Protein AF-W2SX13-F1 (afdb_monomer_lite)

Radius of gyration: 20.69 Å; chains: 1; bounding box: 48×61×48 Å

Sequence (244 aa):
MQDKYVNYLLQLLEHITPFCELFQTIINVALLHADQATLAHVSGMLLKHQMCRSVSDESEFRTMVTSFCDAVPTRGVSPTFAKVAAEEYRNMLLNSNSLFSSQSDLIMALVFCLSENMDSPLWHNEDATPRCWKVPSATHLTCLVRHLAELFLPSIPLLPVVWTQIAMRMALTTTQRHAAGRCFQIVSSLCQPPGAWIPSLISRLVETAGETHEDTQAYVTDLLLCLLSSAPHLNPVCSILFTF

Secondary structure (DSSP, 8-state):
-HHHHHHHHHHHHHT---HHHHHHHHHHHHHTT--HHHHHHHHHHHHHHHHHHHHHHTTGGG---------------PPPHHHHHHHHHHHHHHH-GGG-SSHHHHHHHHHHHHHTTTTS-SS-----BTTB---HHHHHHHHHHHHHHHHHTTT-TTHHHHHHHHHHHHHTT-S-HHHHHHHHHHHHHTT---GGGHHHHHHHHHHHTT---HHHHHHHHHHHHHHHHHGGGT-TTGGGTT--

Foldseek 3Di:
DLVVVVVLVLVLLLDPPDLLVNLVSLLVNLCVLDDPVLVVVLVVLLVVLVVVVVVVVVVVVPDDDDDDDDPDDDPDDDDDPVRVVLVVLVVDQLAAPVVDPDSSSLSSSSSNLSSNCSPDRSADLDFCFPVHNDRSVLSNLLSNLLSSCVSCCVVCVCSLVSSLVSLLVCLLPDPQLSSNLSSLSSNLSSLDQPPVCLVVLVVVLVVQVPDPDRSSVSSNVSSVVSVVSNQVVPDVVSVVVPPD

pLDDT: mean 73.18, std 18.95, range [25.81, 93.88]

Structure (mmCIF, N/CA/C/O backbone):
data_AF-W2SX13-F1
#
_entry.id   AF-W2SX13-F1
#
loop_
_atom_site.group_PDB
_atom_site.id
_atom_site.type_symbol
_atom_site.label_atom_id
_atom_site.label_alt_id
_atom_site.label_comp_id
_atom_site.label_asym_id
_atom_site.label_entity_id
_atom_site.label_seq_id
_atom_site.pdbx_PDB_ins_code
_atom_site.Cartn_x
_atom_site.Cartn_y
_atom_site.Cartn_z
_atom_site.occupancy
_atom_site.B_iso_or_equiv
_atom_site.auth_seq_id
_atom_site.auth_comp_id
_atom_site.auth_asym_id
_atom_site.auth_atom_id
_atom_site.pdbx_PDB_model_num
ATOM 1 N N . MET A 1 1 ? -24.231 -10.391 1.443 1.00 40.84 1 MET A N 1
ATOM 2 C CA . MET A 1 1 ? -23.624 -9.132 1.938 1.00 40.84 1 MET A CA 1
ATOM 3 C C . MET A 1 1 ? -22.184 -9.021 1.456 1.00 40.84 1 MET A C 1
ATOM 5 O O . MET A 1 1 ? -21.925 -8.070 0.736 1.00 40.84 1 MET A O 1
ATOM 9 N N . GLN A 1 2 ? -21.313 -10.004 1.727 1.00 39.59 2 GLN A N 1
ATOM 10 C CA . GLN A 1 2 ? -19.918 -10.090 1.239 1.00 39.59 2 GLN A CA 1
ATOM 11 C C . GLN A 1 2 ? -19.715 -9.721 -0.243 1.00 39.59 2 GLN A C 1
ATOM 13 O O . GLN A 1 2 ? -18.843 -8.912 -0.530 1.00 39.59 2 GLN A O 1
ATOM 18 N N . ASP A 1 3 ? -20.571 -10.180 -1.163 1.00 40.50 3 ASP A N 1
ATOM 19 C CA . ASP A 1 3 ? -20.427 -9.860 -2.598 1.00 40.50 3 ASP A CA 1
ATOM 20 C C . ASP A 1 3 ? -20.612 -8.374 -2.946 1.00 40.50 3 ASP A C 1
ATOM 22 O O . ASP A 1 3 ? -20.032 -7.886 -3.914 1.00 40.50 3 ASP A O 1
ATOM 26 N N . LYS A 1 4 ? -21.392 -7.621 -2.155 1.00 46.25 4 LYS A N 1
ATOM 27 C CA . LYS A 1 4 ? -21.492 -6.161 -2.316 1.00 46.25 4 LYS A CA 1
ATOM 28 C C . LYS A 1 4 ? -20.249 -5.461 -1.768 1.00 46.25 4 LYS A C 1
ATOM 30 O O . LYS A 1 4 ? -19.785 -4.528 -2.405 1.00 46.25 4 LYS A O 1
ATOM 35 N N . TYR A 1 5 ? -19.693 -5.921 -0.644 1.00 49.91 5 TYR A N 1
ATOM 36 C CA . TYR A 1 5 ? -18.455 -5.367 -0.075 1.00 49.91 5 TYR A CA 1
ATOM 37 C C . TYR A 1 5 ? -17.262 -5.595 -0.992 1.00 49.91 5 TYR A C 1
ATOM 39 O O . TYR A 1 5 ? -16.486 -4.675 -1.221 1.00 49.91 5 TYR A O 1
ATOM 47 N N . VAL A 1 6 ? -17.157 -6.800 -1.554 1.00 46.50 6 VAL A N 1
ATOM 48 C CA . VAL A 1 6 ? -16.131 -7.139 -2.536 1.00 46.50 6 VAL A CA 1
ATOM 49 C C . VAL A 1 6 ? -16.294 -6.255 -3.768 1.00 46.50 6 VAL A C 1
ATOM 51 O O . VAL A 1 6 ? -15.334 -5.608 -4.142 1.00 46.50 6 VAL A O 1
ATOM 54 N N . ASN A 1 7 ? -17.495 -6.101 -4.335 1.00 44.69 7 ASN A N 1
ATOM 55 C CA . ASN A 1 7 ? -17.688 -5.192 -5.474 1.00 44.69 7 ASN A CA 1
ATOM 56 C C . ASN A 1 7 ? -17.377 -3.720 -5.154 1.00 44.69 7 ASN A C 1
ATOM 58 O O . ASN A 1 7 ? -16.747 -3.060 -5.973 1.00 44.69 7 ASN A O 1
ATOM 62 N N . TYR A 1 8 ? -17.746 -3.214 -3.971 1.00 51.62 8 TYR A N 1
ATOM 63 C CA . TYR A 1 8 ? -17.393 -1.851 -3.555 1.00 51.62 8 TYR A CA 1
ATOM 64 C C . TYR A 1 8 ? -15.881 -1.676 -3.379 1.00 51.62 8 TYR A C 1
ATOM 66 O O . TYR A 1 8 ? -15.347 -0.672 -3.828 1.00 51.62 8 TYR A O 1
ATOM 74 N N . LEU A 1 9 ? -15.181 -2.650 -2.786 1.00 50.84 9 LEU A N 1
ATOM 75 C CA . LEU A 1 9 ? -13.718 -2.644 -2.642 1.00 50.84 9 LEU A CA 1
ATOM 76 C C . LEU A 1 9 ? -12.992 -2.831 -3.980 1.00 50.84 9 LEU A C 1
ATOM 78 O O . LEU A 1 9 ? -11.954 -2.220 -4.194 1.00 50.84 9 LEU A O 1
ATOM 82 N N . LEU A 1 10 ? -13.534 -3.628 -4.901 1.00 48.31 10 LEU A N 1
ATOM 83 C CA . LEU A 1 10 ? -13.000 -3.762 -6.258 1.00 48.31 10 LEU A CA 1
ATOM 84 C C . LEU A 1 10 ? -13.175 -2.459 -7.049 1.00 48.31 10 LEU A C 1
ATOM 86 O O . LEU A 1 10 ? -12.232 -2.028 -7.706 1.00 48.31 10 LEU A O 1
ATOM 90 N N . GLN A 1 11 ? -14.315 -1.775 -6.902 1.00 48.12 11 GLN A N 1
ATOM 91 C CA . GLN A 1 11 ? -14.535 -0.432 -7.456 1.00 48.12 11 GLN A CA 1
ATOM 92 C C . GLN A 1 11 ? -13.601 0.624 -6.839 1.00 48.12 11 GLN A C 1
ATOM 94 O O . GLN A 1 11 ? -13.098 1.486 -7.555 1.00 48.12 11 GLN A O 1
ATOM 99 N N . LEU A 1 12 ? -13.308 0.516 -5.538 1.00 49.50 12 LEU A N 1
ATOM 100 C CA . LEU A 1 12 ? -12.348 1.343 -4.785 1.00 49.50 12 LEU A CA 1
ATOM 101 C C . LEU A 1 12 ? -10.919 1.244 -5.357 1.00 49.50 12 LEU A C 1
ATOM 103 O O . LEU A 1 12 ? -10.138 2.186 -5.252 1.00 49.50 12 LEU A O 1
ATOM 107 N N . LEU A 1 13 ? -10.588 0.102 -5.971 1.00 50.56 13 LEU A N 1
ATOM 108 C CA . LEU A 1 13 ? -9.276 -0.205 -6.543 1.00 50.56 13 LEU A CA 1
ATOM 109 C C . LEU A 1 13 ? -9.186 0.039 -8.054 1.00 50.56 13 LEU A C 1
ATOM 111 O O . LEU A 1 13 ? -8.104 0.344 -8.551 1.00 50.56 13 LEU A O 1
ATOM 115 N N . GLU A 1 14 ? -10.297 -0.068 -8.788 1.00 48.38 14 GLU A N 1
ATOM 116 C CA . GLU A 1 14 ? -10.359 0.318 -10.206 1.00 48.38 14 GLU A CA 1
ATOM 117 C C . GLU A 1 14 ? -10.320 1.846 -10.396 1.00 48.38 14 GLU A C 1
ATOM 119 O O . GLU A 1 14 ? -9.811 2.322 -11.410 1.00 48.38 14 GLU A O 1
ATOM 124 N N . HIS A 1 15 ? -10.770 2.621 -9.401 1.00 48.72 15 HIS A N 1
ATOM 125 C CA . HIS A 1 15 ? -10.790 4.089 -9.418 1.00 48.72 15 HIS A CA 1
ATOM 126 C C . HIS A 1 15 ? -9.759 4.722 -8.469 1.00 48.72 15 HIS A C 1
ATOM 128 O O . HIS A 1 15 ? -10.076 5.597 -7.663 1.00 48.72 15 HIS A O 1
ATOM 134 N N . ILE A 1 16 ? -8.482 4.345 -8.599 1.00 50.56 16 ILE A N 1
ATOM 135 C CA . ILE A 1 16 ? -7.358 5.107 -8.018 1.00 50.56 16 ILE A CA 1
ATOM 136 C C . ILE A 1 16 ? -7.183 6.408 -8.830 1.00 50.56 16 ILE A C 1
ATOM 138 O O . ILE A 1 16 ? -6.241 6.560 -9.601 1.00 50.56 16 ILE A O 1
ATOM 142 N N . THR A 1 17 ? -8.174 7.302 -8.757 1.00 42.69 17 THR A N 1
ATOM 143 C CA . THR A 1 17 ? -8.160 8.762 -8.994 1.00 42.69 17 THR A CA 1
ATOM 144 C C . THR A 1 17 ? -9.612 9.276 -8.992 1.00 42.69 17 THR A C 1
ATOM 146 O O . THR A 1 17 ? -10.447 8.676 -9.668 1.00 42.69 17 THR A O 1
ATOM 149 N N . PRO A 1 18 ? -9.941 10.395 -8.308 1.00 48.66 18 PRO A N 1
ATOM 150 C CA . PRO A 1 18 ? -9.090 11.294 -7.524 1.00 48.66 18 PRO A CA 1
ATOM 151 C C . PRO A 1 18 ? -8.951 10.844 -6.054 1.00 48.66 18 PRO A C 1
ATOM 153 O O . PRO A 1 18 ? -9.879 10.315 -5.453 1.00 48.66 18 PRO A O 1
ATOM 156 N N . PHE A 1 19 ? -7.787 11.108 -5.453 1.00 50.72 19 PHE A N 1
ATOM 157 C CA . PHE A 1 19 ? -7.417 10.751 -4.069 1.00 50.72 19 PHE A CA 1
ATOM 158 C C . PHE A 1 19 ? -8.417 11.189 -2.971 1.00 50.72 19 PHE A C 1
ATOM 160 O O . PHE A 1 19 ? -8.368 10.653 -1.869 1.00 50.72 19 PHE A O 1
ATOM 167 N N . CYS A 1 20 ? -9.326 12.126 -3.256 1.00 47.00 20 CYS A N 1
ATOM 168 C CA . CYS A 1 20 ? -10.283 12.681 -2.293 1.00 47.00 20 CYS A CA 1
ATOM 169 C C . CYS A 1 20 ? -11.397 11.682 -1.906 1.00 47.00 20 CYS A C 1
ATOM 171 O O . CYS A 1 20 ? -11.712 11.506 -0.730 1.00 47.00 20 CYS A O 1
ATOM 173 N N . GLU A 1 21 ? -11.945 10.937 -2.874 1.00 57.03 21 GLU A N 1
ATOM 174 C CA . GLU A 1 21 ? -13.007 9.949 -2.603 1.00 57.03 21 GLU A CA 1
ATOM 175 C C . GLU A 1 21 ? -12.466 8.680 -1.927 1.00 57.03 21 GLU A C 1
ATOM 177 O O . GLU A 1 21 ? -13.189 7.965 -1.223 1.00 57.03 21 GLU A O 1
ATOM 182 N N . LEU A 1 22 ? -11.167 8.419 -2.087 1.00 68.31 22 LEU A N 1
ATOM 183 C CA . LEU A 1 22 ? -10.499 7.249 -1.533 1.00 68.31 22 LEU A CA 1
ATOM 184 C C . LEU A 1 22 ? -10.555 7.240 0.000 1.00 68.31 22 LEU A C 1
ATOM 186 O O . LEU A 1 22 ? -10.890 6.215 0.592 1.00 68.31 22 LEU A O 1
ATOM 190 N N . PHE A 1 23 ? -10.276 8.370 0.656 1.00 75.06 23 PHE A N 1
ATOM 191 C CA . PHE A 1 23 ? -10.243 8.437 2.124 1.00 75.06 23 PHE A CA 1
ATOM 192 C C . PHE A 1 23 ? -11.624 8.268 2.733 1.00 75.06 23 PHE A C 1
ATOM 194 O O . PHE A 1 23 ? -11.775 7.486 3.670 1.00 75.06 23 PHE A O 1
ATOM 201 N N . GLN A 1 24 ? -12.641 8.913 2.155 1.00 74.88 24 GLN A N 1
ATOM 202 C CA . GLN A 1 24 ? -14.022 8.722 2.594 1.00 74.88 24 GLN A CA 1
ATOM 203 C C . GLN A 1 24 ? -14.434 7.259 2.477 1.00 74.88 24 GLN A C 1
ATOM 205 O O . GLN A 1 24 ? -15.081 6.719 3.374 1.00 74.88 24 GLN A O 1
ATOM 210 N N . THR A 1 25 ? -14.033 6.600 1.393 1.00 73.50 25 THR A N 1
ATOM 211 C CA . THR A 1 25 ? -14.391 5.202 1.188 1.00 73.50 25 THR A CA 1
ATOM 212 C C . THR A 1 25 ? -13.638 4.288 2.155 1.00 73.50 25 THR A C 1
ATOM 214 O O . THR A 1 25 ? -14.265 3.428 2.767 1.00 73.50 25 THR A O 1
ATOM 217 N N . ILE A 1 26 ? -12.341 4.513 2.394 1.00 78.25 26 ILE A N 1
ATOM 218 C CA . ILE A 1 26 ? -11.571 3.772 3.408 1.00 78.25 26 ILE A CA 1
ATOM 219 C C . ILE A 1 26 ? -12.194 3.945 4.799 1.00 78.25 26 ILE A C 1
ATOM 221 O O . ILE A 1 26 ? -12.389 2.950 5.495 1.00 78.25 26 ILE A O 1
ATOM 225 N N . ILE A 1 27 ? -12.560 5.173 5.188 1.00 83.31 27 ILE A N 1
ATOM 226 C CA . ILE A 1 27 ? -13.256 5.451 6.454 1.00 83.31 27 ILE A CA 1
ATOM 227 C C . ILE A 1 27 ? -14.565 4.663 6.516 1.00 83.31 27 ILE A C 1
ATOM 229 O O . ILE A 1 27 ? -14.799 3.948 7.486 1.00 83.31 27 ILE A O 1
ATOM 233 N N . ASN A 1 28 ? -15.400 4.742 5.477 1.00 83.62 28 ASN A N 1
ATOM 234 C CA . ASN A 1 28 ? -16.689 4.053 5.442 1.00 83.62 28 ASN A CA 1
ATOM 235 C C . ASN A 1 28 ? -16.528 2.539 5.608 1.00 83.62 28 ASN A C 1
ATOM 237 O O . ASN A 1 28 ? -17.264 1.928 6.378 1.00 83.62 28 ASN A O 1
ATOM 241 N N . VAL A 1 29 ? -15.559 1.930 4.919 1.00 78.50 29 VAL A N 1
ATOM 242 C CA . VAL A 1 29 ? -15.312 0.489 5.034 1.00 78.50 29 VAL A CA 1
ATOM 243 C C . VAL A 1 29 ? -14.721 0.146 6.407 1.00 78.50 29 VAL A C 1
ATOM 245 O O . VAL A 1 29 ? -15.157 -0.826 7.013 1.00 78.50 29 VAL A O 1
ATOM 248 N N . ALA A 1 30 ? -13.809 0.952 6.959 1.00 84.50 30 ALA A N 1
ATOM 249 C CA . ALA A 1 30 ? -13.268 0.735 8.305 1.00 84.50 30 ALA A CA 1
ATOM 250 C C . ALA A 1 30 ? -14.360 0.801 9.390 1.00 84.50 30 ALA A C 1
ATOM 252 O O . ALA A 1 30 ? -14.387 -0.033 10.293 1.00 84.50 30 ALA A O 1
ATOM 253 N N . LEU A 1 31 ? -15.311 1.734 9.265 1.00 86.19 31 LEU A N 1
ATOM 254 C CA . LEU A 1 31 ? -16.455 1.863 10.174 1.00 86.19 31 LEU A CA 1
ATOM 255 C C . LEU A 1 31 ? -17.372 0.634 10.163 1.00 86.19 31 LEU A C 1
ATOM 257 O O . LEU A 1 31 ? -17.976 0.319 11.182 1.00 86.19 31 LEU A O 1
ATOM 261 N N . LEU A 1 32 ? -17.454 -0.097 9.047 1.00 83.81 32 LEU A N 1
ATOM 262 C CA . LEU A 1 32 ? -18.243 -1.334 8.960 1.00 83.81 32 LEU A CA 1
ATOM 263 C C . LEU A 1 32 ? -17.642 -2.476 9.793 1.00 83.81 32 LEU A C 1
ATOM 265 O O . LEU A 1 32 ? -18.332 -3.453 10.075 1.00 83.81 32 LEU A O 1
ATOM 269 N N . HIS A 1 33 ? -16.374 -2.349 10.185 1.00 83.94 33 HIS A N 1
ATOM 270 C CA . HIS A 1 33 ? -15.654 -3.296 11.033 1.00 83.94 33 HIS A CA 1
ATOM 271 C C . HIS A 1 33 ? -15.536 -2.826 12.492 1.00 83.94 33 HIS A C 1
ATOM 273 O O . HIS A 1 33 ? -14.939 -3.524 13.310 1.00 83.94 33 HIS A O 1
ATOM 279 N N . ALA A 1 34 ? -16.078 -1.653 12.823 1.00 87.69 34 ALA A N 1
ATOM 280 C CA . ALA A 1 34 ? -16.030 -1.090 14.164 1.00 87.69 34 ALA A CA 1
ATOM 281 C C . ALA A 1 34 ? -17.128 -1.686 15.056 1.00 87.69 34 ALA A C 1
ATOM 283 O O . ALA A 1 34 ? -18.265 -1.880 14.621 1.00 87.69 34 ALA A O 1
ATOM 284 N N . ASP A 1 35 ? -16.810 -1.927 16.327 1.00 87.25 35 ASP A N 1
ATOM 285 C CA . ASP A 1 35 ? -17.825 -2.241 17.330 1.00 87.25 35 ASP A CA 1
ATOM 286 C C . ASP A 1 35 ? -18.563 -0.971 17.799 1.00 87.25 35 ASP A C 1
ATOM 288 O O . ASP A 1 35 ? -18.175 0.165 17.511 1.00 87.25 35 ASP A O 1
ATOM 292 N N . GLN A 1 36 ? -19.649 -1.156 18.550 1.00 86.50 36 GLN A N 1
ATOM 293 C CA . GLN A 1 36 ? -20.509 -0.050 18.982 1.00 86.50 36 GLN A CA 1
ATOM 294 C C . GLN A 1 36 ? -19.761 0.996 19.830 1.00 86.50 36 GLN A C 1
ATOM 296 O O . GLN A 1 36 ? -20.047 2.191 19.740 1.00 86.50 36 GLN A O 1
ATOM 301 N N . ALA A 1 37 ? -18.796 0.557 20.644 1.00 87.12 37 ALA A N 1
ATOM 302 C CA . ALA A 1 37 ? -17.983 1.446 21.466 1.00 87.12 37 ALA A CA 1
ATOM 303 C C . ALA A 1 37 ? -17.019 2.279 20.608 1.00 87.12 37 ALA A C 1
ATOM 305 O O . ALA A 1 37 ? -16.902 3.490 20.811 1.00 87.12 37 ALA A O 1
ATOM 306 N N . THR A 1 38 ? -16.379 1.662 19.614 1.00 88.06 38 THR A N 1
ATOM 307 C CA . THR A 1 38 ? -15.489 2.337 18.661 1.00 88.06 38 THR A CA 1
ATOM 308 C C . THR A 1 38 ? -16.261 3.353 17.825 1.00 88.06 38 THR A C 1
ATOM 310 O O . THR A 1 38 ? -15.817 4.489 17.681 1.00 88.06 38 THR A O 1
ATOM 313 N N . LEU A 1 39 ? -17.458 2.998 17.343 1.00 87.31 39 LEU A N 1
ATOM 314 C CA . LEU A 1 39 ? -18.321 3.910 16.583 1.00 87.31 39 LEU A CA 1
ATOM 315 C C . LEU A 1 39 ? -18.658 5.184 17.367 1.00 87.31 39 LEU A C 1
ATOM 317 O O . LEU A 1 39 ? -18.612 6.278 16.804 1.00 87.31 39 LEU A O 1
ATOM 321 N N . ALA A 1 40 ? -18.941 5.067 18.669 1.00 83.44 40 ALA A N 1
ATOM 322 C CA . ALA A 1 40 ? -19.199 6.227 19.519 1.00 83.44 40 ALA A CA 1
ATOM 323 C C . ALA A 1 40 ? -17.984 7.171 19.579 1.00 83.44 40 ALA A C 1
ATOM 325 O O . ALA A 1 40 ? -18.136 8.376 19.372 1.00 83.44 40 ALA A O 1
ATOM 326 N N . HIS A 1 41 ? -16.775 6.636 19.775 1.00 83.56 41 HIS A N 1
ATOM 327 C CA . HIS A 1 41 ? -15.543 7.434 19.807 1.00 83.56 41 HIS A CA 1
ATOM 328 C C . HIS A 1 41 ? -15.258 8.101 18.460 1.00 83.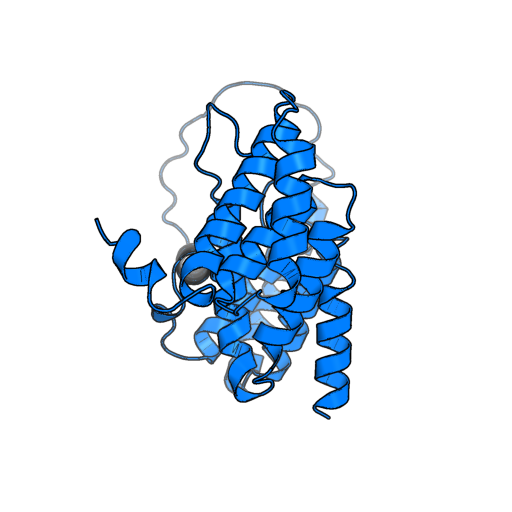56 41 HIS A C 1
ATOM 330 O O . HIS A 1 41 ? -15.035 9.312 18.392 1.00 83.56 41 HIS A O 1
ATOM 336 N N . VAL A 1 42 ? -15.344 7.328 17.377 1.00 86.75 42 VAL A N 1
ATOM 337 C CA . VAL A 1 42 ? -15.074 7.819 16.027 1.00 86.75 42 VAL A CA 1
ATOM 338 C C . VAL A 1 42 ? -16.089 8.884 15.598 1.00 86.75 42 VAL A C 1
ATOM 340 O O . VAL A 1 42 ? -15.710 9.870 14.968 1.00 86.75 42 VAL A O 1
ATOM 343 N N . SER A 1 43 ? -17.359 8.757 15.997 1.00 82.69 43 SER A N 1
ATOM 344 C CA . SER A 1 43 ? -18.379 9.779 15.724 1.00 82.69 43 SER A CA 1
ATOM 345 C C . SER A 1 43 ? -18.016 11.139 16.334 1.00 82.69 43 SER A C 1
ATOM 347 O O . SER A 1 43 ? -18.119 12.166 15.664 1.00 82.69 43 SER A O 1
ATOM 349 N N . GLY A 1 44 ? -17.497 11.146 17.567 1.00 79.94 44 GLY A N 1
ATOM 350 C CA . GLY A 1 44 ? -17.015 12.360 18.223 1.00 79.94 44 GLY A CA 1
ATOM 351 C C . GLY A 1 44 ? -15.806 12.971 17.512 1.00 79.94 44 GLY A C 1
ATOM 352 O O . GLY A 1 44 ? -15.697 14.193 17.420 1.00 79.94 44 GLY A O 1
ATOM 353 N N . MET A 1 45 ? -14.922 12.136 16.960 1.00 82.81 45 MET A N 1
ATOM 354 C CA . MET A 1 45 ? -13.749 12.581 16.198 1.00 82.81 45 MET A CA 1
ATOM 355 C C . MET A 1 45 ? -14.146 13.223 14.867 1.00 82.81 45 MET A C 1
ATOM 357 O O . MET A 1 45 ? -13.698 14.329 14.570 1.00 82.81 45 MET A O 1
ATOM 361 N N . LEU A 1 46 ? -15.040 12.580 14.108 1.00 82.88 46 LEU A N 1
ATOM 362 C CA . LEU A 1 46 ? -15.547 13.107 12.838 1.00 82.88 46 LEU A CA 1
ATOM 363 C C . LEU A 1 46 ? -16.265 14.447 13.031 1.00 82.88 46 LEU A C 1
ATOM 365 O O . LEU A 1 46 ? -15.988 15.400 12.304 1.00 82.88 46 LEU A O 1
ATOM 369 N N . LEU A 1 47 ? -17.127 14.553 14.049 1.00 79.62 47 LEU A N 1
ATOM 370 C CA . LEU A 1 47 ? -17.802 15.810 14.384 1.00 79.62 47 LEU A CA 1
ATOM 371 C C . LEU A 1 47 ? -16.802 16.900 14.782 1.00 79.62 47 LEU A C 1
ATOM 373 O O . LEU A 1 47 ? -16.923 18.038 14.337 1.00 79.62 47 LEU A O 1
ATOM 377 N N . LYS A 1 48 ? -15.781 16.566 15.578 1.00 77.75 48 LYS A N 1
ATOM 378 C CA . LYS A 1 48 ? -14.740 17.524 15.969 1.00 77.75 48 LYS A CA 1
ATOM 379 C C . LYS A 1 48 ? -13.966 18.055 14.760 1.00 77.75 48 LYS A C 1
ATOM 381 O O . LYS A 1 48 ? -13.727 19.257 14.689 1.00 77.75 48 LYS A O 1
ATOM 386 N N . HIS A 1 49 ? -13.595 17.192 13.815 1.00 77.19 49 HIS A N 1
ATOM 387 C CA . HIS A 1 49 ? -12.878 17.604 12.605 1.00 77.19 49 HIS A CA 1
ATOM 388 C C . HIS A 1 49 ? -13.752 18.458 11.679 1.00 77.19 49 HIS A C 1
ATOM 390 O O . HIS A 1 49 ? -13.285 19.489 11.199 1.00 77.19 49 HIS A O 1
ATOM 396 N N . GLN A 1 50 ? -15.035 18.116 11.517 1.00 71.06 50 GLN A N 1
ATOM 397 C CA . GLN A 1 50 ? -15.994 18.959 10.788 1.00 71.06 50 GLN A CA 1
ATOM 398 C C . GLN A 1 50 ? -16.138 20.348 11.423 1.00 71.06 50 GLN A C 1
ATOM 400 O O . GLN A 1 50 ? -16.095 21.360 10.724 1.00 71.06 50 GLN A O 1
ATOM 405 N N . MET A 1 51 ? -16.250 20.413 12.753 1.00 62.91 51 MET A N 1
ATOM 406 C CA . MET A 1 51 ? -16.359 21.684 13.471 1.00 62.91 51 MET A CA 1
ATOM 407 C C . MET A 1 51 ? -15.083 22.525 13.348 1.00 62.91 51 MET A C 1
ATOM 409 O O . MET A 1 51 ? -15.180 23.716 13.071 1.00 62.91 51 MET A O 1
ATOM 413 N N . CYS A 1 52 ? -13.893 21.932 13.494 1.00 60.38 52 CYS A N 1
ATOM 414 C CA . CYS A 1 52 ? -12.629 22.651 13.300 1.00 60.38 52 CYS A CA 1
ATOM 415 C C . CYS A 1 52 ? -12.459 23.178 11.868 1.00 60.38 52 CYS A C 1
ATOM 417 O O . CYS A 1 52 ? -11.998 24.303 11.703 1.00 60.38 52 CYS A O 1
ATOM 419 N N . ARG A 1 53 ? -12.889 22.417 10.853 1.00 59.62 53 ARG A N 1
ATOM 420 C CA . ARG A 1 53 ? -12.840 22.835 9.446 1.00 59.62 53 ARG A CA 1
ATOM 421 C C . ARG A 1 53 ? -13.702 24.079 9.185 1.00 59.62 53 ARG A C 1
ATOM 423 O O . ARG A 1 53 ? -13.217 25.045 8.609 1.00 59.62 53 ARG A O 1
ATOM 430 N N . SER A 1 54 ? -14.927 24.107 9.721 1.00 53.94 54 SER A N 1
ATOM 431 C CA . SER A 1 54 ? -15.846 25.254 9.577 1.00 53.94 54 SER A CA 1
ATOM 432 C C . SER A 1 54 ? -15.323 26.568 10.179 1.00 53.94 54 SER A C 1
ATOM 434 O O . SER A 1 54 ? -15.641 27.645 9.686 1.00 53.94 54 SER A O 1
ATOM 436 N N . VAL A 1 55 ? -14.494 26.494 11.227 1.00 52.34 55 VAL A N 1
ATOM 437 C CA . VAL A 1 55 ? -13.900 27.677 11.880 1.00 52.34 55 VAL A CA 1
ATOM 438 C C . VAL A 1 55 ? -12.688 28.205 11.102 1.00 52.34 55 VAL A C 1
ATOM 440 O O . VAL A 1 55 ? -12.427 29.407 11.118 1.00 52.34 55 VAL A O 1
ATOM 443 N N . SER A 1 56 ? -11.952 27.329 10.412 1.00 48.59 56 SER A N 1
ATOM 444 C CA . SER A 1 56 ? -10.817 27.705 9.561 1.00 48.59 56 SER A CA 1
ATOM 445 C C . SER A 1 56 ? -11.256 28.381 8.257 1.00 48.59 56 SER A C 1
ATOM 447 O O . SER A 1 56 ? -10.658 29.401 7.907 1.00 48.59 56 SER A O 1
ATOM 449 N N . ASP A 1 57 ? -12.334 27.903 7.620 1.00 41.16 57 ASP A N 1
ATOM 450 C CA . ASP A 1 57 ? -12.879 28.472 6.370 1.00 41.16 57 ASP A CA 1
ATOM 451 C C . ASP A 1 57 ? -13.372 29.926 6.539 1.00 41.16 57 ASP A C 1
ATOM 453 O O . ASP A 1 57 ? -13.222 30.750 5.638 1.00 41.16 57 ASP A O 1
ATOM 457 N N . GLU A 1 58 ? -13.884 30.297 7.721 1.00 38.91 58 GLU A N 1
ATOM 458 C CA . GLU A 1 58 ? -14.245 31.691 8.049 1.00 38.91 58 GLU A CA 1
ATOM 459 C C . GLU A 1 58 ? -13.009 32.606 8.191 1.00 38.91 58 GLU A C 1
ATOM 461 O O . GLU A 1 58 ? -13.106 33.825 8.027 1.00 38.91 58 GLU A O 1
ATOM 466 N N . SER A 1 59 ? -11.826 32.044 8.472 1.00 41.47 59 SER A N 1
ATOM 467 C CA . SER A 1 59 ? -10.581 32.811 8.627 1.00 41.47 59 SER A CA 1
ATOM 468 C C . SER A 1 59 ? -9.760 32.935 7.335 1.00 41.47 59 SER A C 1
ATOM 470 O O . SER A 1 59 ? -8.998 33.895 7.186 1.00 41.47 59 SER A O 1
ATOM 472 N N . GLU A 1 60 ? -9.938 32.023 6.371 1.00 35.97 60 GLU A N 1
ATOM 473 C CA . GLU A 1 60 ? -9.126 31.972 5.145 1.00 35.97 60 GLU A CA 1
ATOM 474 C C . GLU A 1 60 ? -9.487 33.036 4.094 1.00 35.97 60 GLU A C 1
ATOM 476 O O . GLU A 1 60 ? -8.717 33.264 3.161 1.00 35.97 60 GLU A O 1
ATOM 481 N N . PHE A 1 61 ? -10.564 33.811 4.274 1.00 31.19 61 PHE A N 1
ATOM 482 C CA . PHE A 1 61 ? -10.861 34.939 3.375 1.00 31.19 61 PHE A CA 1
ATOM 483 C C . PHE A 1 61 ? -9.994 36.195 3.625 1.00 31.19 61 PHE A C 1
ATOM 485 O O . PHE A 1 61 ? -10.152 37.202 2.932 1.00 31.19 61 PHE A O 1
ATOM 492 N N . ARG A 1 62 ? -9.063 36.199 4.596 1.00 34.56 62 ARG A N 1
ATOM 493 C CA . ARG A 1 62 ? -8.320 37.429 4.951 1.00 34.56 62 ARG A CA 1
ATOM 494 C C . ARG A 1 62 ? -6.802 37.416 4.882 1.00 34.56 62 ARG A C 1
ATOM 496 O O . ARG A 1 62 ? -6.201 38.405 5.304 1.00 34.56 62 ARG A O 1
ATOM 503 N N . THR A 1 63 ? -6.135 36.420 4.308 1.00 33.88 63 THR A N 1
ATOM 504 C CA . THR A 1 63 ? -4.671 36.544 4.153 1.00 33.88 63 THR A CA 1
ATOM 505 C C . THR A 1 63 ? -4.145 35.863 2.899 1.00 33.88 63 THR A C 1
ATOM 507 O O . THR A 1 63 ? -3.450 34.857 2.949 1.00 33.88 63 THR A O 1
ATOM 510 N N . MET A 1 64 ? -4.418 36.481 1.752 1.00 37.03 64 MET A N 1
ATOM 511 C CA . MET A 1 64 ? -3.514 36.397 0.610 1.00 37.03 64 MET A CA 1
ATOM 512 C C . MET A 1 64 ? -2.699 37.698 0.576 1.00 37.03 64 MET A C 1
ATOM 514 O O . MET A 1 64 ? -3.257 38.775 0.775 1.00 37.03 64 MET A O 1
ATOM 518 N N . VAL A 1 65 ? -1.397 37.571 0.304 1.00 32.81 65 VAL A N 1
ATOM 519 C CA . VAL A 1 65 ? -0.341 38.606 0.306 1.00 32.81 65 VAL A CA 1
ATOM 520 C C . VAL A 1 65 ? 0.335 38.820 1.670 1.00 32.81 65 VAL A C 1
ATOM 522 O O . VAL A 1 65 ? -0.068 39.687 2.428 1.00 32.81 65 VAL A O 1
ATOM 525 N N . THR A 1 66 ? 1.429 38.091 1.930 1.00 26.89 66 THR A N 1
ATOM 526 C CA . THR A 1 66 ? 2.775 38.692 2.083 1.00 26.89 66 THR A CA 1
ATOM 527 C C . THR A 1 66 ? 3.882 37.630 2.069 1.00 26.89 66 THR A C 1
ATOM 529 O O . THR A 1 66 ? 3.999 36.788 2.950 1.00 26.89 66 THR A O 1
ATOM 532 N N . SER A 1 67 ? 4.693 37.738 1.022 1.00 32.72 67 SER A N 1
ATOM 533 C CA . SER A 1 67 ? 6.121 37.439 0.882 1.00 32.72 67 SER A CA 1
ATOM 534 C C . SER A 1 67 ? 7.007 37.448 2.152 1.00 32.72 67 SER A C 1
ATOM 536 O O . SER A 1 67 ? 6.932 38.385 2.936 1.00 32.72 67 SER A O 1
ATOM 538 N N . PHE A 1 68 ? 7.963 36.501 2.160 1.00 31.09 68 PHE A N 1
ATOM 539 C CA . PHE A 1 68 ? 9.345 36.510 2.699 1.00 31.09 68 PHE A CA 1
ATOM 540 C C . PHE A 1 68 ? 9.621 36.609 4.219 1.00 31.09 68 PHE A C 1
ATOM 542 O O . PHE A 1 68 ? 9.117 37.472 4.920 1.00 31.09 68 PHE A O 1
ATOM 549 N N . CYS A 1 69 ? 10.560 35.746 4.642 1.00 35.84 69 CYS A N 1
ATOM 550 C CA . CYS A 1 69 ? 11.580 35.906 5.691 1.00 35.84 69 CYS A CA 1
ATOM 551 C C . CYS A 1 69 ? 11.183 36.548 7.030 1.00 35.84 69 CYS A C 1
ATOM 553 O O . CYS A 1 69 ? 11.181 37.762 7.162 1.00 35.84 69 CYS A O 1
ATOM 555 N N . ASP A 1 70 ? 10.979 35.717 8.049 1.00 25.81 70 ASP A N 1
ATOM 556 C CA . ASP A 1 70 ? 11.823 35.641 9.255 1.00 25.81 70 ASP A CA 1
ATOM 557 C C . ASP A 1 70 ? 11.105 34.752 10.274 1.00 25.81 70 ASP A C 1
ATOM 559 O O . ASP A 1 70 ? 10.020 35.062 10.768 1.00 25.81 70 ASP A O 1
ATOM 563 N N . ALA A 1 71 ? 11.708 33.606 10.585 1.00 35.03 71 ALA A N 1
ATOM 564 C CA . ALA A 1 71 ? 11.227 32.736 11.644 1.00 35.03 71 ALA A CA 1
ATOM 565 C C . ALA A 1 71 ? 11.538 33.387 13.000 1.00 35.03 71 ALA A C 1
ATOM 567 O O . ALA A 1 71 ? 12.612 33.200 13.570 1.00 35.03 71 ALA A O 1
ATOM 568 N N . VAL A 1 72 ? 10.585 34.155 13.530 1.00 29.50 72 VAL A N 1
ATOM 569 C CA . VAL A 1 72 ? 10.584 34.543 14.944 1.00 29.50 72 VAL A CA 1
ATOM 570 C C . VAL A 1 72 ? 10.338 33.274 15.775 1.00 29.50 72 VAL A C 1
ATOM 572 O O . VAL A 1 72 ? 9.314 32.613 15.578 1.00 29.50 72 VAL A O 1
ATOM 575 N N . PRO A 1 73 ? 11.230 32.899 16.713 1.00 39.94 73 PRO A N 1
ATOM 576 C CA . PRO A 1 73 ? 11.050 31.698 17.512 1.00 39.94 73 PRO A CA 1
ATOM 577 C C . PRO A 1 73 ? 9.978 31.974 18.568 1.00 39.94 73 PRO A C 1
ATOM 579 O O . PRO A 1 73 ? 10.225 32.624 19.587 1.00 39.94 73 PRO A O 1
ATOM 582 N N . THR A 1 74 ? 8.758 31.498 18.332 1.00 36.62 74 THR A N 1
ATOM 583 C CA . THR A 1 74 ? 7.714 31.517 19.356 1.00 36.62 74 THR A CA 1
ATOM 584 C C . THR A 1 74 ? 8.018 30.442 20.400 1.00 36.62 74 THR A C 1
ATOM 586 O O . THR A 1 74 ? 8.154 29.256 20.108 1.00 36.62 74 THR A O 1
ATOM 589 N N . ARG A 1 75 ? 8.200 30.912 21.640 1.00 39.94 75 ARG A N 1
ATOM 590 C CA . ARG A 1 75 ? 8.453 30.131 22.858 1.00 39.94 75 ARG A CA 1
ATOM 591 C C . ARG A 1 75 ? 7.503 28.936 22.982 1.00 39.94 75 ARG A C 1
ATOM 593 O O . ARG A 1 75 ? 6.307 29.070 22.749 1.00 39.94 75 ARG A O 1
ATOM 600 N N . GLY A 1 76 ? 8.066 27.808 23.423 1.00 46.47 76 GLY A N 1
ATOM 601 C CA . GLY A 1 76 ? 7.421 26.503 23.549 1.00 46.47 76 GLY A CA 1
ATOM 602 C C . GLY A 1 76 ? 6.037 26.536 24.192 1.00 46.47 76 GLY A C 1
ATOM 603 O O . GLY A 1 76 ? 5.896 26.614 25.411 1.00 46.47 76 GLY A O 1
ATOM 604 N N . VAL A 1 77 ? 5.015 26.411 23.351 1.00 43.25 77 VAL A N 1
ATOM 605 C CA . VAL A 1 77 ? 3.680 26.002 23.774 1.00 43.25 77 VAL A CA 1
ATOM 606 C C . VAL A 1 77 ? 3.739 24.485 23.923 1.00 43.25 77 VAL A C 1
ATOM 608 O O . VAL A 1 77 ? 3.966 23.782 22.940 1.00 43.25 77 VAL A O 1
ATOM 611 N N . SER A 1 78 ? 3.590 23.976 25.151 1.00 44.62 78 SER A N 1
ATOM 612 C CA . SER A 1 78 ? 3.473 22.528 25.365 1.00 44.62 78 SER A CA 1
ATOM 613 C C . SER A 1 78 ? 2.322 21.995 24.507 1.00 44.62 78 SER A C 1
ATOM 615 O O . SER A 1 78 ? 1.248 22.608 24.505 1.00 44.62 78 SER A O 1
ATOM 617 N N . PRO A 1 79 ? 2.522 20.907 23.745 1.00 54.06 79 PRO A N 1
ATOM 618 C CA . PRO A 1 79 ? 1.482 20.390 22.873 1.00 54.06 79 PRO A CA 1
ATOM 619 C C . PRO A 1 79 ? 0.253 20.040 23.714 1.00 54.06 79 PRO A C 1
ATOM 621 O O . PRO A 1 79 ? 0.352 19.381 24.748 1.00 54.06 79 PRO A O 1
ATOM 624 N N . THR A 1 80 ? -0.921 20.519 23.297 1.00 71.56 80 THR A N 1
ATOM 625 C CA . THR A 1 80 ? -2.191 20.143 23.928 1.00 71.56 80 THR A CA 1
ATOM 626 C C . THR A 1 80 ? -2.319 18.619 23.908 1.00 71.56 80 THR A C 1
ATOM 628 O O . THR A 1 80 ? -1.922 18.000 22.926 1.00 71.56 80 THR A O 1
ATOM 631 N N . PHE A 1 81 ? -2.923 18.008 24.931 1.00 63.41 81 PHE A N 1
ATOM 632 C CA . PHE A 1 81 ? -3.145 16.553 24.996 1.00 63.41 81 PHE A CA 1
ATOM 633 C C . PHE A 1 81 ? -3.716 15.970 23.686 1.00 63.41 81 PHE A C 1
ATOM 635 O O . PHE A 1 81 ? -3.260 14.940 23.204 1.00 63.41 81 PHE A O 1
ATOM 642 N N . ALA A 1 82 ? -4.636 16.696 23.041 1.00 65.50 82 ALA A N 1
ATOM 643 C CA . ALA A 1 82 ? -5.189 16.324 21.740 1.00 65.50 82 ALA A CA 1
ATOM 644 C C . ALA A 1 82 ? -4.153 16.287 20.597 1.00 65.50 82 ALA A C 1
ATOM 646 O O . ALA A 1 82 ? -4.262 15.432 19.729 1.00 65.50 82 ALA A O 1
ATOM 647 N N . LYS A 1 83 ? -3.159 17.187 20.591 1.00 70.19 83 LYS A N 1
ATOM 648 C CA . LYS A 1 83 ? -2.063 17.181 19.605 1.00 70.19 83 LYS A CA 1
ATOM 649 C C . LYS A 1 83 ? -1.091 16.028 19.844 1.00 70.19 83 LYS A C 1
ATOM 651 O O . LYS A 1 83 ? -0.590 15.463 18.885 1.00 70.19 83 LYS A O 1
ATOM 656 N N . VAL A 1 84 ? -0.846 15.674 21.106 1.00 76.00 84 VAL A N 1
ATOM 657 C CA . VAL A 1 84 ? 0.004 14.524 21.452 1.00 76.00 84 VAL A CA 1
ATOM 658 C C . VAL A 1 84 ? -0.655 13.220 20.999 1.00 76.00 84 VAL A C 1
ATO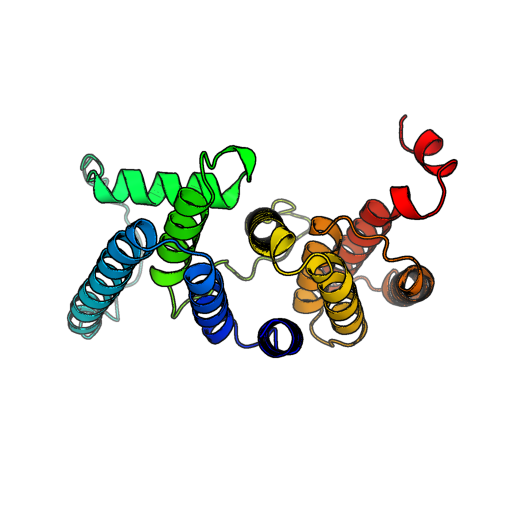M 660 O O . VAL A 1 84 ? -0.018 12.436 20.308 1.00 76.00 84 VAL A O 1
ATOM 663 N N . ALA A 1 85 ? -1.945 13.037 21.296 1.00 74.12 85 ALA A N 1
ATOM 664 C CA . ALA A 1 85 ? -2.702 11.865 20.850 1.00 74.12 85 ALA A CA 1
ATOM 665 C C . ALA A 1 85 ? -2.825 11.787 19.314 1.00 74.12 85 ALA A C 1
ATOM 667 O O . ALA A 1 85 ? -2.760 10.706 18.736 1.00 74.12 85 ALA A O 1
ATOM 668 N N . ALA A 1 86 ? -2.973 12.934 18.642 1.00 75.44 86 ALA A N 1
ATOM 669 C CA . ALA A 1 86 ? -2.985 13.015 17.183 1.00 75.44 86 ALA A CA 1
ATOM 670 C C . ALA A 1 86 ? -1.669 12.518 16.570 1.00 75.44 86 ALA A C 1
ATOM 672 O O . ALA A 1 86 ? -1.676 11.687 15.662 1.00 75.44 86 ALA A O 1
ATOM 673 N N . GLU A 1 87 ? -0.544 13.001 17.095 1.00 80.75 87 GLU A N 1
ATOM 674 C CA . GLU A 1 87 ? 0.781 12.595 16.634 1.00 80.75 87 GLU A CA 1
ATOM 675 C C . GLU A 1 87 ? 1.051 11.118 16.924 1.00 80.75 87 GLU A C 1
ATOM 677 O O . GLU A 1 87 ? 1.639 10.425 16.101 1.00 80.75 87 GLU A O 1
ATOM 682 N N . GLU A 1 88 ? 0.567 10.604 18.054 1.00 86.25 88 GLU A N 1
ATOM 683 C CA . GLU A 1 88 ? 0.667 9.187 18.396 1.00 86.25 88 GLU A CA 1
ATOM 684 C C . GLU A 1 88 ? -0.094 8.305 17.397 1.00 86.25 88 GLU A C 1
ATOM 686 O O . GLU A 1 88 ? 0.479 7.350 16.874 1.00 86.25 88 GLU A O 1
ATOM 691 N N . TYR A 1 89 ? -1.336 8.658 17.038 1.00 86.38 89 TYR A N 1
ATOM 692 C CA . T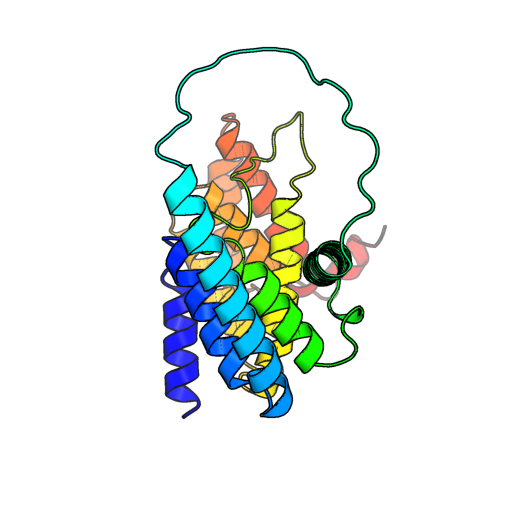YR A 1 89 ? -2.084 7.934 16.004 1.00 86.38 89 TYR A CA 1
ATOM 693 C C . TYR A 1 89 ? -1.392 7.966 14.642 1.00 86.38 89 TYR A C 1
ATOM 695 O O . TYR A 1 89 ? -1.317 6.930 13.977 1.00 86.38 89 TYR A O 1
ATOM 703 N N . ARG A 1 90 ? -0.847 9.122 14.238 1.00 85.75 90 ARG A N 1
ATOM 704 C CA . ARG A 1 90 ? -0.080 9.234 12.988 1.00 85.75 90 ARG A CA 1
ATOM 705 C C . ARG A 1 90 ? 1.174 8.370 13.050 1.00 85.75 90 ARG A C 1
ATOM 707 O O . ARG A 1 90 ? 1.425 7.595 12.136 1.00 85.75 90 ARG A O 1
ATOM 714 N N . ASN A 1 91 ? 1.926 8.434 14.141 1.00 86.88 91 ASN A N 1
ATOM 715 C CA . ASN A 1 91 ? 3.136 7.644 14.320 1.00 86.88 91 ASN A CA 1
ATOM 716 C C . ASN A 1 91 ? 2.837 6.134 14.276 1.00 86.88 91 ASN A C 1
ATOM 718 O O . ASN A 1 91 ? 3.524 5.391 13.577 1.00 86.88 91 ASN A O 1
ATOM 722 N N . MET A 1 92 ? 1.768 5.677 14.932 1.00 89.50 92 MET A N 1
ATOM 723 C CA . MET A 1 92 ? 1.364 4.269 14.881 1.00 89.50 92 MET A CA 1
ATOM 724 C C . MET A 1 92 ? 0.977 3.826 13.464 1.00 89.50 92 MET A C 1
ATOM 726 O O . MET A 1 92 ? 1.481 2.810 12.983 1.00 89.50 92 MET A O 1
ATOM 730 N N . LEU A 1 93 ? 0.147 4.616 12.770 1.00 87.75 93 LEU A N 1
ATOM 731 C CA . LEU A 1 93 ? -0.356 4.300 11.428 1.00 87.75 93 LEU A CA 1
ATOM 732 C C . LEU A 1 93 ? 0.738 4.307 10.345 1.00 87.75 93 LEU A C 1
ATOM 734 O O . LEU A 1 93 ? 0.624 3.631 9.324 1.00 87.75 93 LEU A O 1
ATOM 738 N N . LEU A 1 94 ? 1.797 5.093 10.537 1.00 85.75 94 LEU A N 1
ATOM 739 C CA . LEU A 1 94 ? 2.859 5.266 9.544 1.00 85.75 94 LEU A CA 1
ATOM 740 C C . LEU A 1 94 ? 4.037 4.296 9.735 1.00 85.75 94 LEU A C 1
ATOM 742 O O . LEU A 1 94 ? 4.957 4.309 8.917 1.00 85.75 94 LEU A O 1
ATOM 746 N N . ASN A 1 95 ? 4.004 3.429 10.756 1.00 87.19 95 ASN A N 1
ATOM 747 C CA . ASN A 1 95 ? 5.104 2.514 11.080 1.00 87.19 95 ASN A CA 1
ATOM 748 C C . ASN A 1 95 ? 4.742 1.025 10.975 1.00 87.19 95 ASN A C 1
ATOM 750 O O . ASN A 1 95 ? 5.259 0.323 10.101 1.00 87.19 95 ASN A O 1
ATOM 754 N N . SER A 1 96 ? 3.928 0.497 11.895 1.00 86.88 96 SER A N 1
ATOM 755 C CA . SER A 1 96 ? 3.722 -0.953 11.998 1.00 86.88 96 SER A CA 1
ATOM 756 C C . SER A 1 96 ? 2.384 -1.325 12.617 1.00 86.88 96 SER A C 1
ATOM 758 O O . SER A 1 96 ? 1.975 -0.779 13.638 1.00 86.88 96 SER A O 1
ATOM 760 N N . ASN A 1 97 ? 1.757 -2.355 12.048 1.00 86.06 97 ASN A N 1
ATOM 761 C CA . ASN A 1 97 ? 0.534 -2.984 12.545 1.00 86.06 97 ASN A CA 1
ATOM 762 C C . ASN A 1 97 ? 0.671 -3.477 13.988 1.00 86.06 97 ASN A C 1
ATOM 764 O O . ASN A 1 97 ? -0.283 -3.390 14.753 1.00 86.06 97 ASN A O 1
ATOM 768 N N . SER A 1 98 ? 1.874 -3.898 14.389 1.00 88.56 98 SER A N 1
ATOM 769 C CA . SER A 1 98 ? 2.164 -4.374 15.746 1.00 88.56 98 SER A CA 1
ATOM 770 C C . SER A 1 98 ? 2.033 -3.308 16.837 1.00 88.56 98 SER A C 1
ATOM 772 O O . SER A 1 98 ? 2.109 -3.645 18.014 1.00 88.56 98 SER A O 1
ATOM 774 N N . LEU A 1 99 ? 1.918 -2.028 16.470 1.00 90.62 99 LEU A N 1
ATOM 775 C CA . LEU A 1 99 ? 1.744 -0.932 17.425 1.00 90.62 99 LEU A CA 1
ATOM 776 C C . LEU A 1 99 ? 0.297 -0.823 17.924 1.00 90.62 99 LEU A C 1
ATOM 778 O O . LEU A 1 99 ? 0.056 -0.217 18.964 1.00 90.62 99 LEU A O 1
ATOM 782 N N . PHE A 1 100 ? -0.657 -1.433 17.218 1.00 90.75 100 PHE A N 1
ATOM 783 C CA . PHE A 1 100 ? -2.060 -1.435 17.609 1.00 90.75 100 PHE A CA 1
ATOM 784 C C . PHE A 1 100 ? -2.358 -2.607 18.545 1.00 90.75 100 PHE A C 1
ATOM 786 O O . PHE A 1 100 ? -2.097 -3.763 18.219 1.00 90.75 100 PHE A O 1
ATOM 793 N N . SER A 1 101 ? -2.930 -2.304 19.714 1.00 89.56 101 SER A N 1
ATOM 794 C CA . SER A 1 101 ? -3.303 -3.324 20.706 1.00 89.56 101 SER A CA 1
ATOM 795 C C . SER A 1 101 ? -4.619 -4.020 20.355 1.00 89.56 101 SER A C 1
ATOM 797 O O . SER A 1 101 ? -4.859 -5.154 20.769 1.00 89.56 101 SER A O 1
ATOM 799 N N . SER A 1 102 ? -5.474 -3.352 19.580 1.00 90.56 102 SER A N 1
ATOM 800 C CA . SER A 1 102 ? -6.752 -3.876 19.118 1.00 90.56 102 SER A CA 1
ATOM 801 C C . SER A 1 102 ? -7.114 -3.365 17.722 1.00 90.56 102 SER A C 1
ATOM 803 O O . SER A 1 102 ? -6.611 -2.343 17.248 1.00 90.56 102 SER A O 1
ATOM 805 N N . GLN A 1 103 ? -8.052 -4.058 17.074 1.00 90.19 103 GLN A N 1
ATOM 806 C CA . GLN A 1 103 ? -8.651 -3.602 15.819 1.00 90.19 103 GLN A CA 1
ATOM 807 C C . GLN A 1 103 ? -9.335 -2.233 15.978 1.00 90.19 103 GLN A C 1
ATOM 809 O O . GLN A 1 103 ? -9.275 -1.403 15.072 1.00 90.19 103 GLN A O 1
ATOM 814 N N . SER A 1 104 ? -9.941 -1.978 17.138 1.00 90.62 104 SER A N 1
ATOM 815 C CA . SER A 1 104 ? -10.549 -0.693 17.481 1.00 90.62 104 SER A CA 1
ATOM 816 C C . SER A 1 104 ? -9.534 0.447 17.469 1.00 90.62 104 SER A C 1
ATOM 818 O O . SER A 1 104 ? -9.821 1.497 16.898 1.00 90.62 104 SER A O 1
ATOM 820 N N . ASP A 1 105 ? -8.332 0.235 18.016 1.00 90.38 105 ASP A N 1
ATOM 821 C CA . ASP A 1 105 ? -7.266 1.249 18.020 1.00 90.38 105 ASP A CA 1
ATOM 822 C C . ASP A 1 105 ? -6.822 1.600 16.600 1.00 90.38 105 ASP A C 1
ATOM 824 O O . ASP A 1 105 ? -6.648 2.775 16.269 1.00 90.38 105 ASP A O 1
ATOM 828 N N . LEU A 1 106 ? -6.705 0.585 15.737 1.00 92.31 106 LEU A N 1
ATOM 829 C CA . LEU A 1 106 ? -6.389 0.783 14.326 1.00 92.31 106 LEU A CA 1
ATOM 830 C C . LEU A 1 106 ? -7.486 1.582 13.613 1.00 92.31 106 LEU A C 1
ATOM 832 O O . LEU A 1 106 ? -7.182 2.521 12.879 1.00 92.31 106 LEU A O 1
ATOM 836 N N . ILE A 1 107 ? -8.760 1.245 13.835 1.00 91.56 107 ILE A N 1
ATOM 837 C CA . ILE A 1 107 ? -9.887 1.968 13.231 1.00 91.56 107 ILE A CA 1
ATOM 838 C C . ILE A 1 107 ? -9.919 3.421 13.717 1.00 91.56 107 ILE A C 1
ATOM 840 O O . ILE A 1 107 ? -10.093 4.326 12.902 1.00 91.56 107 ILE A O 1
ATOM 844 N N . MET A 1 108 ? -9.708 3.671 15.013 1.00 89.81 108 MET A N 1
ATOM 845 C CA . MET A 1 108 ? -9.637 5.033 15.548 1.00 89.81 108 MET A CA 1
ATOM 846 C C . MET A 1 108 ? -8.502 5.827 14.900 1.00 89.81 108 MET A C 1
ATOM 848 O O . MET A 1 108 ? -8.738 6.941 14.436 1.00 89.81 108 MET A O 1
ATOM 852 N N . ALA A 1 109 ? -7.302 5.250 14.790 1.00 89.75 109 ALA A N 1
ATOM 853 C CA . ALA A 1 109 ? -6.163 5.904 14.152 1.00 89.75 109 ALA A CA 1
ATOM 854 C C . ALA A 1 109 ? -6.398 6.182 12.662 1.00 89.75 109 ALA A C 1
ATOM 856 O O . ALA A 1 109 ? -6.125 7.289 12.196 1.00 89.75 109 ALA A O 1
ATOM 857 N N . LEU A 1 110 ? -6.946 5.207 11.926 1.00 89.00 110 LEU A N 1
ATOM 858 C CA . LEU A 1 110 ? -7.324 5.360 10.521 1.00 89.00 110 LEU A CA 1
ATOM 859 C C . LEU A 1 110 ? -8.311 6.509 10.358 1.00 89.00 110 LEU A C 1
ATOM 861 O O . LEU A 1 110 ? -8.052 7.438 9.596 1.00 89.00 110 LEU A O 1
ATOM 865 N N . VAL A 1 111 ? -9.425 6.487 11.093 1.00 88.56 111 VAL A N 1
ATOM 866 C CA . VAL A 1 111 ? -10.444 7.522 10.927 1.00 88.56 111 VAL A CA 1
ATOM 867 C C . VAL A 1 111 ? -9.930 8.880 11.385 1.00 88.56 111 VAL A C 1
ATOM 869 O O . VAL A 1 111 ? -10.186 9.865 10.699 1.00 88.56 111 VAL A O 1
ATOM 872 N N . PHE A 1 112 ? -9.143 8.952 12.461 1.00 86.94 112 PHE A N 1
ATOM 873 C CA . PHE A 1 112 ? -8.491 10.193 12.873 1.00 86.94 112 PHE A CA 1
ATOM 874 C C . PHE A 1 112 ? -7.656 10.795 11.738 1.00 86.94 112 PHE A C 1
ATOM 876 O O . PHE A 1 112 ? -7.916 11.914 11.301 1.00 86.94 112 PHE A O 1
ATOM 883 N N . CYS A 1 113 ? -6.679 10.033 11.241 1.00 83.56 113 CYS A N 1
ATOM 884 C CA . CYS A 1 113 ? -5.674 10.534 10.310 1.00 83.56 113 CYS A CA 1
ATOM 885 C C . CYS A 1 113 ? -6.268 10.864 8.939 1.00 83.56 113 CYS A C 1
ATOM 887 O O . CYS A 1 113 ? -5.852 11.840 8.315 1.00 83.56 113 CYS A O 1
ATOM 889 N N . LEU A 1 114 ? -7.227 10.055 8.477 1.00 81.31 114 LEU A N 1
ATOM 890 C CA . LEU A 1 114 ? -7.882 10.236 7.183 1.00 81.31 114 LEU A CA 1
ATOM 891 C C . LEU A 1 114 ? -8.892 11.389 7.210 1.00 81.31 114 LEU A C 1
ATOM 893 O O . LEU A 1 114 ? -8.982 12.132 6.239 1.00 81.31 114 LEU A O 1
ATOM 897 N N . SER A 1 115 ? -9.616 11.578 8.320 1.00 82.31 115 SER A N 1
ATOM 898 C CA . SER A 1 115 ? -10.632 12.637 8.418 1.00 82.31 115 SER A CA 1
ATOM 899 C C . SER A 1 115 ? -10.071 14.030 8.707 1.00 82.31 115 SER A C 1
ATOM 901 O O . SER A 1 115 ? -10.770 15.014 8.479 1.00 82.31 115 SER A O 1
ATOM 903 N N . GLU A 1 116 ? -8.832 14.138 9.199 1.00 76.69 116 GLU A N 1
ATOM 904 C CA . GLU A 1 116 ? -8.196 15.427 9.514 1.00 76.69 116 GLU A CA 1
ATOM 905 C C . GLU A 1 116 ? -7.948 16.280 8.255 1.00 76.69 116 GLU A C 1
ATOM 907 O O . GLU A 1 116 ? -7.998 17.503 8.322 1.00 76.69 116 GLU A O 1
ATOM 912 N N . ASN A 1 117 ? -7.724 15.648 7.097 1.00 66.12 117 ASN A N 1
ATOM 913 C CA . ASN A 1 117 ? -7.307 16.315 5.861 1.00 66.12 117 ASN A CA 1
ATOM 914 C C . ASN A 1 117 ? -8.014 15.730 4.627 1.00 66.12 117 ASN A C 1
ATOM 916 O O . ASN A 1 117 ? -7.377 15.326 3.663 1.00 66.12 117 ASN A O 1
ATOM 920 N N . MET A 1 118 ? -9.348 15.683 4.647 1.00 67.69 118 MET A N 1
ATOM 921 C CA . MET A 1 118 ? -10.136 15.074 3.560 1.00 67.69 118 MET A CA 1
ATOM 922 C C . MET A 1 118 ? -9.997 15.791 2.205 1.00 67.69 118 MET A C 1
ATOM 924 O O . MET A 1 118 ? -10.238 15.169 1.180 1.00 67.69 118 MET A O 1
ATOM 928 N N . ASP A 1 119 ? -9.595 17.069 2.188 1.00 63.84 119 ASP A N 1
ATOM 929 C CA . ASP A 1 119 ? -9.515 17.883 0.957 1.00 63.84 119 ASP A CA 1
ATOM 930 C C . ASP A 1 119 ? -8.092 17.961 0.388 1.00 63.84 119 ASP A C 1
ATOM 932 O O . ASP A 1 119 ? -7.878 18.549 -0.672 1.00 63.84 119 ASP A O 1
ATOM 936 N N . SER A 1 120 ? -7.107 17.384 1.079 1.00 59.94 120 SER A N 1
ATOM 937 C CA . SER A 1 120 ? -5.713 17.378 0.647 1.00 59.94 120 SER A CA 1
ATOM 938 C C . SER A 1 120 ? -5.187 15.946 0.556 1.00 59.94 120 SER A C 1
ATOM 940 O O . SER A 1 120 ? -5.647 15.051 1.268 1.00 59.94 120 SER A O 1
ATOM 942 N N . PRO A 1 121 ? -4.246 15.664 -0.357 1.00 56.22 121 PRO A N 1
ATOM 943 C CA . PRO A 1 121 ? -3.665 14.335 -0.429 1.00 56.22 121 PRO A CA 1
ATOM 944 C C . PRO A 1 121 ? -2.916 14.032 0.879 1.00 56.22 121 PRO A C 1
ATOM 946 O O . PRO A 1 121 ? -2.135 14.853 1.355 1.00 56.22 121 PRO A O 1
ATOM 949 N N . LEU A 1 122 ? -3.115 12.828 1.437 1.00 56.34 122 LEU A N 1
ATOM 950 C CA . LEU A 1 122 ? -2.403 12.337 2.636 1.00 56.34 122 LEU A CA 1
ATOM 951 C C . LEU A 1 122 ? -0.887 12.509 2.538 1.00 56.34 122 LEU A C 1
ATOM 953 O O . LEU A 1 122 ? -0.210 12.668 3.555 1.00 56.34 122 LEU A O 1
ATOM 957 N N . TRP A 1 123 ? -0.362 12.418 1.316 1.00 65.19 123 TRP A N 1
ATOM 958 C CA . TRP A 1 123 ? 1.056 12.485 1.032 1.00 65.19 123 TRP A CA 1
ATOM 959 C C . TRP A 1 123 ? 1.337 13.431 -0.124 1.00 65.19 123 TRP A C 1
ATOM 961 O O . TRP A 1 123 ? 0.589 13.492 -1.099 1.00 65.19 123 TRP A O 1
ATOM 971 N N . HIS A 1 124 ? 2.463 14.128 -0.024 1.00 61.44 124 HIS A N 1
ATOM 972 C CA . HIS A 1 124 ? 2.970 14.947 -1.110 1.00 61.44 124 HIS A CA 1
ATOM 973 C C . HIS A 1 124 ? 3.336 14.072 -2.313 1.00 61.44 124 HIS A C 1
ATOM 975 O O . HIS A 1 124 ? 3.772 12.926 -2.164 1.00 61.44 124 HIS A O 1
ATOM 981 N N . ASN A 1 125 ? 3.174 14.635 -3.512 1.00 61.56 125 ASN A N 1
ATOM 982 C CA . ASN A 1 125 ? 3.660 14.021 -4.737 1.00 61.56 125 ASN A CA 1
ATOM 983 C C . ASN A 1 125 ? 5.191 14.131 -4.785 1.00 61.56 125 ASN A C 1
ATOM 985 O O . ASN A 1 125 ? 5.741 15.084 -5.326 1.00 61.56 125 ASN A O 1
ATOM 989 N N . GLU A 1 126 ? 5.857 13.202 -4.111 1.00 65.62 126 GLU A N 1
ATOM 990 C CA . GLU A 1 126 ? 7.312 13.106 -4.056 1.00 65.62 126 GLU A CA 1
ATOM 991 C C . GLU A 1 126 ? 7.805 12.129 -5.126 1.00 65.62 126 GLU A C 1
ATOM 993 O O . GLU A 1 126 ? 7.261 11.022 -5.242 1.00 65.62 126 GLU A O 1
ATOM 998 N N . ASP A 1 127 ? 8.856 12.528 -5.845 1.00 58.94 127 ASP A N 1
ATOM 999 C CA . ASP A 1 127 ? 9.594 11.684 -6.782 1.00 58.94 127 ASP A CA 1
ATOM 1000 C C . ASP A 1 127 ? 10.933 11.258 -6.170 1.00 58.94 127 ASP A C 1
ATOM 1002 O O . ASP A 1 127 ? 11.641 12.057 -5.543 1.00 58.94 127 ASP A O 1
ATOM 1006 N N . ALA A 1 128 ? 11.297 9.989 -6.366 1.00 59.75 128 ALA A N 1
ATOM 1007 C CA . ALA A 1 128 ? 12.637 9.514 -6.058 1.00 59.75 128 ALA A CA 1
ATOM 1008 C C . ALA A 1 128 ? 13.604 10.112 -7.087 1.00 59.75 128 ALA A C 1
ATOM 1010 O O . ALA A 1 128 ? 13.617 9.714 -8.249 1.00 59.75 128 ALA A O 1
ATOM 1011 N N . THR A 1 129 ? 14.409 11.081 -6.660 1.00 60.22 129 THR A N 1
ATOM 1012 C CA . THR A 1 129 ? 15.444 11.684 -7.509 1.00 60.22 129 THR A CA 1
ATOM 1013 C C . THR A 1 129 ? 16.800 11.070 -7.166 1.00 60.22 129 THR A C 1
ATOM 1015 O O . THR A 1 129 ? 17.005 10.633 -6.029 1.00 60.22 129 THR A O 1
ATOM 1018 N N . PRO A 1 130 ? 17.802 11.122 -8.065 1.00 54.53 130 PRO A N 1
ATOM 1019 C CA . PRO A 1 130 ? 19.164 10.668 -7.761 1.00 54.53 130 PRO A CA 1
ATOM 1020 C C . PRO A 1 130 ? 19.776 11.341 -6.518 1.00 54.53 130 PRO A C 1
ATOM 1022 O O . PRO A 1 130 ? 20.744 10.840 -5.943 1.00 54.53 130 PRO A O 1
ATOM 1025 N N . ARG A 1 131 ? 19.219 12.489 -6.105 1.00 57.03 131 ARG A N 1
ATOM 1026 C CA . ARG A 1 131 ? 19.625 13.272 -4.931 1.00 57.03 131 ARG A CA 1
ATOM 1027 C C . ARG A 1 131 ? 18.794 12.972 -3.679 1.00 57.03 131 ARG A C 1
ATOM 1029 O O . ARG A 1 131 ? 19.277 13.231 -2.580 1.00 57.03 131 ARG A O 1
ATOM 1036 N N . CYS A 1 132 ? 17.583 12.430 -3.821 1.00 62.19 132 CYS A N 1
ATOM 1037 C CA . CYS A 1 132 ? 16.681 12.109 -2.720 1.00 62.19 132 CYS A CA 1
ATOM 1038 C C . CYS A 1 132 ? 16.016 10.744 -2.942 1.00 62.19 132 CYS A C 1
ATOM 1040 O O . CYS A 1 132 ? 14.974 10.631 -3.581 1.00 62.19 132 CYS A O 1
ATOM 1042 N N . TRP A 1 133 ? 16.629 9.708 -2.372 1.00 62.53 133 TRP A N 1
ATOM 1043 C CA . TRP A 1 133 ? 16.137 8.326 -2.429 1.00 62.53 133 TRP A CA 1
ATOM 1044 C C . TRP A 1 133 ? 15.121 8.008 -1.327 1.00 62.53 133 TRP A C 1
ATOM 1046 O O . TRP A 1 133 ? 14.433 6.992 -1.379 1.00 62.53 133 TRP A O 1
ATOM 1056 N N . LYS A 1 134 ? 15.040 8.858 -0.294 1.00 63.16 134 LYS A N 1
ATOM 1057 C CA . LYS A 1 134 ? 14.063 8.704 0.783 1.00 63.16 134 LYS A CA 1
ATOM 1058 C C . LYS A 1 134 ? 12.782 9.413 0.383 1.00 63.16 134 LYS A C 1
ATOM 1060 O O . LYS A 1 134 ? 12.737 10.637 0.374 1.00 63.16 134 LYS A O 1
ATOM 1065 N N . VAL A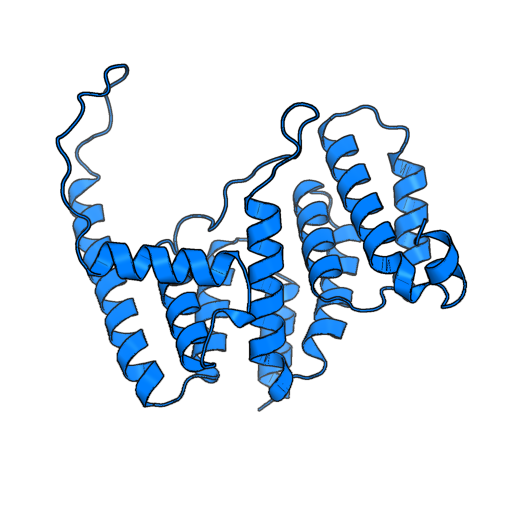 1 135 ? 11.756 8.619 0.113 1.00 74.50 135 VAL A N 1
ATOM 1066 C CA . VAL A 1 135 ? 10.404 9.076 -0.205 1.00 74.50 135 VAL A CA 1
ATOM 1067 C C . VAL A 1 135 ? 9.489 8.641 0.948 1.00 74.50 135 VAL A C 1
ATOM 1069 O O . VAL A 1 135 ? 8.986 7.515 0.925 1.00 74.50 135 VAL A O 1
ATOM 1072 N N . PRO A 1 136 ? 9.315 9.457 2.010 1.00 77.06 136 PRO A N 1
ATOM 1073 C CA . PRO A 1 136 ? 8.510 9.092 3.182 1.00 77.06 136 PRO A CA 1
ATOM 1074 C C . PRO A 1 136 ? 7.101 8.621 2.816 1.00 77.06 136 PRO A C 1
ATOM 1076 O O . PRO A 1 136 ? 6.596 7.654 3.385 1.00 77.06 136 PRO A O 1
ATOM 1079 N N . SER A 1 137 ? 6.501 9.247 1.800 1.00 76.12 137 SER A N 1
ATOM 1080 C CA . SER A 1 137 ? 5.194 8.858 1.266 1.00 76.12 137 SER A CA 1
ATOM 1081 C C . SER A 1 137 ? 5.122 7.397 0.799 1.00 76.12 137 SER A C 1
ATOM 1083 O O . SER A 1 137 ? 4.073 6.771 0.925 1.00 76.12 137 SER A O 1
ATOM 1085 N N . ALA A 1 138 ? 6.220 6.822 0.295 1.00 77.44 138 ALA A N 1
ATOM 1086 C CA . ALA A 1 138 ? 6.275 5.419 -0.122 1.00 77.44 138 ALA A CA 1
ATOM 1087 C C . ALA A 1 138 ? 6.219 4.461 1.078 1.00 77.44 138 ALA A C 1
ATOM 1089 O O . ALA A 1 138 ? 5.476 3.475 1.064 1.00 77.44 138 ALA A O 1
ATOM 1090 N N . THR A 1 139 ? 6.948 4.779 2.151 1.00 82.69 139 THR A N 1
ATOM 1091 C CA . THR A 1 139 ? 6.890 4.018 3.406 1.00 82.69 139 THR A CA 1
ATOM 1092 C C . THR A 1 139 ? 5.493 4.091 4.011 1.00 82.69 139 THR A C 1
ATOM 1094 O O . THR A 1 139 ? 4.918 3.065 4.366 1.00 82.69 139 THR A O 1
ATOM 1097 N N . HIS A 1 140 ? 4.909 5.289 4.058 1.00 83.06 140 HIS A N 1
ATOM 1098 C CA . HIS A 1 140 ? 3.569 5.500 4.595 1.00 83.06 140 HIS A CA 1
ATOM 1099 C C . HIS A 1 140 ? 2.492 4.736 3.817 1.00 83.06 140 HIS A C 1
ATOM 1101 O O . HIS A 1 140 ? 1.632 4.106 4.432 1.00 83.06 140 HIS A O 1
ATOM 1107 N N . LEU A 1 141 ? 2.564 4.733 2.481 1.00 83.19 141 LEU A N 1
ATOM 1108 C CA . LEU A 1 141 ? 1.674 3.935 1.637 1.00 83.19 141 LEU A CA 1
ATOM 1109 C C . LEU A 1 141 ? 1.812 2.443 1.940 1.00 83.19 141 LEU A C 1
ATOM 1111 O O . LEU A 1 141 ? 0.812 1.756 2.129 1.00 83.19 141 LEU A O 1
ATOM 1115 N N . THR A 1 142 ? 3.047 1.955 2.050 1.00 85.75 142 THR A N 1
ATOM 1116 C CA . THR A 1 142 ? 3.332 0.551 2.372 1.00 85.75 142 THR A CA 1
ATOM 1117 C C . THR A 1 142 ? 2.732 0.149 3.724 1.00 85.75 142 THR A C 1
ATOM 1119 O O . THR A 1 142 ? 2.167 -0.937 3.846 1.00 85.75 142 THR A O 1
ATOM 1122 N N . CYS A 1 143 ? 2.842 1.005 4.744 1.00 89.06 143 CYS A N 1
ATOM 1123 C CA . CYS A 1 143 ? 2.236 0.769 6.056 1.00 89.06 143 CYS A CA 1
ATOM 1124 C C . CYS A 1 143 ? 0.708 0.776 5.967 1.00 89.06 143 CYS A C 1
ATOM 1126 O O . CYS A 1 143 ? 0.072 -0.177 6.408 1.00 89.06 143 CYS A O 1
ATOM 1128 N N . LEU A 1 144 ? 0.114 1.788 5.324 1.00 86.00 144 LEU A N 1
ATOM 1129 C CA . LEU A 1 144 ? -1.339 1.891 5.182 1.00 86.00 144 LEU A CA 1
ATOM 1130 C C . LEU A 1 144 ? -1.936 0.666 4.480 1.00 86.00 144 LEU A C 1
ATOM 1132 O O . LEU A 1 144 ? -2.932 0.120 4.945 1.00 86.00 144 LEU A O 1
ATOM 1136 N N . VAL A 1 145 ? -1.325 0.203 3.389 1.00 88.69 145 VAL A N 1
ATOM 1137 C CA . VAL A 1 145 ? -1.811 -0.977 2.660 1.00 88.69 145 VAL A CA 1
ATOM 1138 C C . VAL A 1 145 ? -1.754 -2.225 3.539 1.00 88.69 145 VAL A C 1
ATOM 1140 O O . VAL A 1 145 ? -2.726 -2.975 3.571 1.00 88.69 145 VAL A O 1
ATOM 1143 N N . ARG A 1 146 ? -0.675 -2.418 4.310 1.00 91.38 146 ARG A N 1
ATOM 1144 C CA . ARG A 1 146 ? -0.574 -3.521 5.281 1.00 91.38 146 ARG A CA 1
ATOM 1145 C C . ARG A 1 146 ? -1.643 -3.429 6.369 1.00 91.38 146 ARG A C 1
ATOM 1147 O O . ARG A 1 146 ? -2.270 -4.437 6.682 1.00 91.38 146 ARG A O 1
ATOM 1154 N N . HIS A 1 147 ? -1.893 -2.240 6.917 1.00 91.62 147 HIS A N 1
ATOM 1155 C CA . HIS A 1 147 ? -2.972 -2.003 7.881 1.00 91.62 147 HIS A CA 1
ATOM 1156 C C . HIS A 1 147 ? -4.342 -2.378 7.322 1.00 91.62 147 HIS A C 1
ATOM 1158 O O . HIS A 1 147 ? -5.094 -3.105 7.966 1.00 91.62 147 HIS A O 1
ATOM 1164 N N . LEU A 1 148 ? -4.658 -1.920 6.111 1.00 88.69 148 LEU A N 1
ATOM 1165 C CA . LEU A 1 148 ? -5.938 -2.206 5.469 1.00 88.69 148 LEU A CA 1
ATOM 1166 C C . LEU A 1 148 ? -6.071 -3.690 5.113 1.00 88.69 148 LEU A C 1
ATOM 1168 O O . LEU A 1 148 ? -7.111 -4.291 5.373 1.00 88.69 148 LEU A O 1
ATOM 1172 N N . ALA A 1 149 ? -5.020 -4.303 4.568 1.00 88.94 149 ALA A N 1
ATOM 1173 C CA . ALA A 1 149 ? -5.018 -5.722 4.238 1.00 88.94 149 ALA A CA 1
ATOM 1174 C C . ALA A 1 149 ? -5.287 -6.588 5.477 1.00 88.94 149 ALA A C 1
ATOM 1176 O O . ALA A 1 149 ? -6.154 -7.456 5.420 1.00 88.94 149 ALA A O 1
ATOM 1177 N N . GLU A 1 150 ? -4.613 -6.322 6.601 1.00 90.19 150 GLU A N 1
ATOM 1178 C CA . GLU A 1 150 ? -4.836 -7.052 7.855 1.00 90.19 150 GLU A CA 1
ATOM 1179 C C . GLU A 1 150 ? -6.216 -6.778 8.464 1.00 90.19 150 GLU A C 1
ATOM 1181 O O . GLU A 1 150 ? -6.879 -7.717 8.902 1.00 90.19 150 GLU A O 1
ATOM 1186 N N . LEU A 1 151 ? -6.686 -5.524 8.438 1.00 89.56 151 LEU A N 1
ATOM 1187 C CA . LEU A 1 151 ? -8.011 -5.144 8.940 1.00 89.56 151 LEU A CA 1
ATOM 1188 C C . LEU A 1 151 ? -9.136 -5.913 8.231 1.00 89.56 151 LEU A C 1
ATOM 1190 O O . LEU A 1 151 ? -10.123 -6.310 8.855 1.00 89.56 151 LEU A O 1
ATOM 1194 N N . PHE A 1 152 ? -8.993 -6.117 6.921 1.00 85.19 152 PHE A N 1
ATOM 1195 C CA . PHE A 1 152 ? -10.014 -6.758 6.097 1.00 85.19 152 PHE A CA 1
ATOM 1196 C C . PHE A 1 152 ? -9.829 -8.263 5.933 1.00 85.19 152 PHE A C 1
ATOM 1198 O O . PHE A 1 152 ? -10.787 -8.935 5.545 1.00 85.19 152 PHE A O 1
ATOM 1205 N N . LEU A 1 153 ? -8.655 -8.807 6.262 1.00 86.31 153 LEU A N 1
ATOM 1206 C CA . LEU A 1 153 ? -8.335 -10.223 6.086 1.00 86.31 153 LEU A CA 1
ATOM 1207 C C . LEU A 1 153 ? -9.387 -11.178 6.687 1.00 86.31 153 LEU A C 1
ATOM 1209 O O . LEU A 1 153 ? -9.761 -12.126 5.993 1.00 86.31 153 LEU A O 1
ATOM 1213 N N . PRO A 1 154 ? -9.935 -10.946 7.903 1.00 87.12 154 PRO A N 1
ATOM 1214 C CA . PRO A 1 154 ? -10.941 -11.840 8.482 1.00 87.12 154 PRO A CA 1
ATOM 1215 C C . PRO A 1 154 ? -12.262 -11.868 7.702 1.00 87.12 154 PRO A C 1
ATOM 1217 O O . PRO A 1 154 ? -12.922 -12.904 7.639 1.00 87.12 154 PRO A O 1
ATOM 1220 N N . SER A 1 155 ? -12.652 -10.744 7.095 1.00 83.50 155 SER A N 1
ATOM 1221 C CA . SER A 1 155 ? -13.923 -10.623 6.368 1.00 83.50 155 SER A CA 1
ATOM 1222 C C . SER A 1 155 ? -13.789 -10.956 4.883 1.00 83.50 155 SER A C 1
ATOM 1224 O O . SER A 1 155 ? -14.747 -11.429 4.264 1.00 83.50 155 SER A O 1
ATOM 1226 N N . ILE A 1 156 ? -12.616 -10.688 4.299 1.00 83.06 156 ILE A N 1
ATOM 1227 C CA . ILE A 1 156 ? -12.319 -10.846 2.873 1.00 83.06 156 ILE A CA 1
ATOM 1228 C C . ILE A 1 156 ? -10.906 -11.439 2.716 1.00 83.06 156 ILE A C 1
ATOM 1230 O O . ILE A 1 156 ? -9.959 -10.725 2.381 1.00 83.06 156 ILE A O 1
ATOM 1234 N N . PRO A 1 157 ? -10.747 -12.763 2.889 1.00 85.94 157 PRO A N 1
ATOM 1235 C CA . PRO A 1 157 ? -9.434 -13.413 2.831 1.00 85.94 157 PRO A CA 1
ATOM 1236 C C . PRO A 1 157 ? -8.720 -13.258 1.481 1.00 85.94 157 PRO A C 1
ATOM 1238 O O . PRO A 1 157 ? -7.496 -13.293 1.411 1.00 85.94 157 PRO A O 1
ATOM 1241 N N . LEU A 1 158 ? -9.484 -13.075 0.397 1.00 85.75 158 LEU A N 1
ATOM 1242 C CA . LEU A 1 158 ? -8.957 -12.901 -0.959 1.00 85.75 158 LEU A CA 1
ATOM 1243 C C . LEU A 1 158 ? -8.581 -11.451 -1.296 1.00 85.75 158 LEU A C 1
ATOM 1245 O O . LEU A 1 158 ? -8.067 -11.215 -2.389 1.00 85.75 158 LEU A O 1
ATOM 1249 N N . LEU A 1 159 ? -8.817 -10.480 -0.401 1.00 84.31 159 LEU A N 1
ATOM 1250 C CA . LEU A 1 159 ? -8.558 -9.067 -0.691 1.00 84.31 159 LEU A CA 1
ATOM 1251 C C . LEU A 1 159 ? -7.111 -8.815 -1.144 1.00 84.31 159 LEU A C 1
ATOM 1253 O O . LEU A 1 159 ? -6.957 -8.182 -2.188 1.00 84.31 159 LEU A O 1
ATOM 1257 N N . PRO A 1 160 ? -6.061 -9.323 -0.462 1.00 88.25 160 PRO A N 1
ATOM 1258 C CA . PRO A 1 160 ? -4.688 -9.073 -0.893 1.00 88.25 160 PRO A CA 1
ATOM 1259 C C . PRO A 1 160 ? -4.420 -9.592 -2.307 1.00 88.25 160 PRO A C 1
ATOM 1261 O O . PRO A 1 160 ? -3.822 -8.891 -3.116 1.00 88.25 160 PRO A O 1
ATOM 1264 N N . VAL A 1 161 ? -4.924 -10.788 -2.636 1.00 88.69 161 VAL A N 1
ATOM 1265 C CA . VAL A 1 161 ? -4.757 -11.399 -3.963 1.00 88.69 161 VAL A CA 1
ATOM 1266 C C . VAL A 1 161 ? -5.390 -10.522 -5.034 1.00 88.69 161 VAL A C 1
ATOM 1268 O O . VAL A 1 161 ? -4.735 -10.188 -6.021 1.00 88.69 161 VAL A O 1
ATOM 1271 N N . VAL A 1 162 ? -6.656 -10.134 -4.855 1.00 85.62 162 VAL A N 1
ATOM 1272 C CA . VAL A 1 162 ? -7.361 -9.359 -5.881 1.00 85.62 162 VAL A CA 1
ATOM 1273 C C . VAL A 1 162 ? -6.802 -7.941 -5.992 1.00 85.62 162 VAL A C 1
ATOM 1275 O O . VAL A 1 162 ? -6.652 -7.429 -7.102 1.00 85.62 162 VAL A O 1
ATOM 1278 N N . TRP A 1 163 ? -6.403 -7.337 -4.873 1.00 87.56 163 TRP A N 1
ATOM 1279 C CA . TRP A 1 163 ? -5.755 -6.030 -4.869 1.00 87.56 163 TRP A CA 1
ATOM 1280 C C . TRP A 1 163 ? -4.428 -6.062 -5.631 1.00 87.56 163 TRP A C 1
ATOM 1282 O O . TRP A 1 163 ? -4.200 -5.204 -6.484 1.00 87.56 163 TRP A O 1
ATOM 1292 N N . THR A 1 164 ? -3.612 -7.104 -5.452 1.00 89.62 164 THR A N 1
ATOM 1293 C CA . THR A 1 164 ? -2.410 -7.310 -6.269 1.00 89.62 164 THR A CA 1
ATOM 1294 C C . THR A 1 164 ? -2.739 -7.405 -7.760 1.00 89.62 164 THR A C 1
ATOM 1296 O O . THR A 1 164 ? -2.066 -6.762 -8.560 1.00 89.62 164 THR A O 1
ATOM 1299 N N . GLN A 1 165 ? -3.777 -8.149 -8.160 1.00 88.19 165 GLN A N 1
ATOM 1300 C CA . GLN A 1 165 ? -4.152 -8.269 -9.578 1.00 88.19 165 GLN A CA 1
ATOM 1301 C C . GLN A 1 165 ? -4.557 -6.922 -10.193 1.00 88.19 165 GLN A C 1
ATOM 1303 O O . GLN A 1 165 ? -4.112 -6.587 -11.292 1.00 88.19 165 GLN A O 1
ATOM 1308 N N . ILE A 1 166 ? -5.374 -6.135 -9.486 1.00 85.00 166 ILE A N 1
ATOM 1309 C CA . ILE A 1 166 ? -5.831 -4.824 -9.967 1.00 85.00 166 ILE A CA 1
ATOM 1310 C C . ILE A 1 166 ? -4.664 -3.840 -10.031 1.00 85.00 166 ILE A C 1
ATOM 1312 O O . ILE A 1 166 ? -4.465 -3.199 -11.062 1.00 85.00 166 ILE A O 1
ATOM 1316 N N . ALA A 1 167 ? -3.857 -3.761 -8.971 1.00 86.56 167 ALA A N 1
ATOM 1317 C CA . ALA A 1 167 ? -2.703 -2.872 -8.924 1.00 86.56 167 ALA A CA 1
ATOM 1318 C C . ALA A 1 167 ? -1.685 -3.215 -10.024 1.00 86.56 167 ALA A C 1
ATOM 1320 O O . ALA A 1 167 ? -1.213 -2.316 -10.715 1.00 86.56 167 ALA A O 1
ATOM 1321 N N . MET A 1 168 ? -1.414 -4.502 -10.271 1.00 90.31 168 MET A N 1
ATOM 1322 C CA . MET A 1 168 ? -0.549 -4.933 -11.375 1.00 90.31 168 MET A CA 1
ATOM 1323 C C . MET A 1 168 ? -1.107 -4.542 -12.743 1.00 90.31 168 MET A C 1
ATOM 1325 O O . MET A 1 168 ? -0.382 -3.995 -13.578 1.00 90.31 168 MET A O 1
ATOM 1329 N N . ARG A 1 169 ? -2.405 -4.773 -12.973 1.00 88.31 169 ARG A N 1
ATOM 1330 C CA . ARG A 1 169 ? -3.069 -4.371 -14.217 1.00 88.31 169 ARG A CA 1
ATOM 1331 C C . ARG A 1 169 ? -2.976 -2.860 -14.431 1.00 88.31 169 ARG A C 1
ATOM 1333 O O . ARG A 1 169 ? -2.642 -2.430 -15.533 1.00 88.31 169 ARG A O 1
ATOM 1340 N N . MET A 1 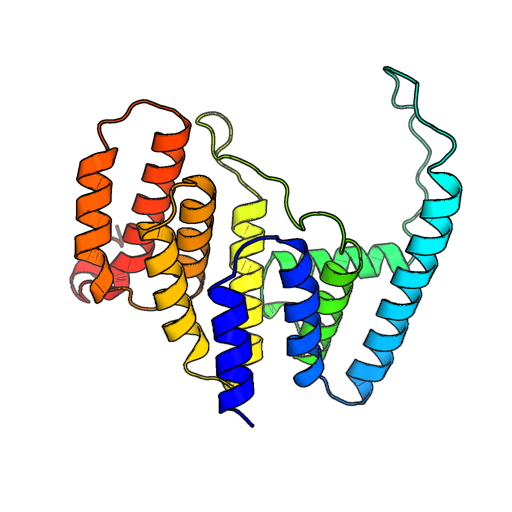170 ? -3.233 -2.065 -13.395 1.00 84.56 170 MET A N 1
ATOM 1341 C CA . MET A 1 170 ? -3.147 -0.603 -13.443 1.00 84.56 170 MET A CA 1
ATOM 1342 C C . MET A 1 170 ? -1.719 -0.127 -13.709 1.00 84.56 170 MET A C 1
ATOM 1344 O O . MET A 1 170 ? -1.508 0.664 -14.628 1.00 84.56 170 MET A O 1
ATOM 1348 N N . ALA A 1 171 ? -0.727 -0.666 -12.995 1.00 88.25 171 ALA A N 1
ATOM 1349 C CA . ALA A 1 171 ? 0.683 -0.325 -13.185 1.00 88.25 171 ALA A CA 1
ATOM 1350 C C . ALA A 1 171 ? 1.162 -0.566 -14.624 1.00 88.25 171 ALA A C 1
ATOM 1352 O O . ALA A 1 171 ? 1.986 0.178 -15.155 1.00 88.25 171 ALA A O 1
ATOM 1353 N N . LEU A 1 172 ? 0.628 -1.608 -15.269 1.00 90.38 172 LEU A N 1
ATOM 1354 C CA . LEU A 1 172 ? 0.988 -1.998 -16.628 1.00 90.38 172 LEU A CA 1
ATOM 1355 C C . LEU A 1 172 ? 0.109 -1.365 -17.722 1.00 90.38 172 LEU A C 1
ATOM 1357 O O . LEU A 1 172 ? 0.385 -1.560 -18.909 1.00 90.38 172 LEU A O 1
ATOM 1361 N N . THR A 1 173 ? -0.918 -0.592 -17.380 1.00 85.75 173 THR A N 1
ATOM 1362 C CA . THR A 1 173 ? -1.805 0.047 -18.376 1.00 85.75 173 THR A CA 1
ATOM 1363 C C . THR A 1 173 ? -1.843 1.566 -18.279 1.00 85.75 173 THR A C 1
ATOM 1365 O O . THR A 1 173 ? -2.141 2.221 -19.276 1.00 85.75 173 THR A O 1
ATOM 1368 N N . THR A 1 174 ? -1.511 2.143 -17.123 1.00 82.69 174 THR A N 1
ATOM 1369 C CA . THR A 1 174 ? -1.475 3.597 -16.945 1.00 82.69 174 THR A CA 1
ATOM 1370 C C . THR A 1 174 ? -0.348 4.251 -17.747 1.00 82.69 174 THR A C 1
ATOM 1372 O O . THR A 1 174 ? 0.743 3.701 -17.896 1.00 82.69 174 THR A O 1
ATOM 1375 N N . THR A 1 175 ? -0.607 5.463 -18.238 1.00 81.44 175 THR A N 1
ATOM 1376 C CA . THR A 1 175 ? 0.393 6.333 -18.877 1.00 81.44 175 THR A CA 1
ATOM 1377 C C . THR A 1 175 ? 1.120 7.223 -17.865 1.00 81.44 175 THR A C 1
ATOM 1379 O O . THR A 1 175 ? 2.172 7.781 -18.174 1.00 81.44 175 THR A O 1
ATOM 1382 N N . GLN A 1 176 ? 0.587 7.350 -16.644 1.00 81.44 176 GLN A N 1
ATOM 1383 C CA . GLN A 1 176 ? 1.199 8.120 -15.564 1.00 81.44 176 GLN A CA 1
ATOM 1384 C C . GLN A 1 176 ? 2.198 7.246 -14.801 1.00 81.44 176 GLN A C 1
ATOM 1386 O O . GLN A 1 176 ? 1.813 6.402 -13.989 1.00 81.44 176 GLN A O 1
ATOM 1391 N N . ARG A 1 177 ? 3.494 7.470 -15.043 1.00 83.00 177 ARG A N 1
ATOM 1392 C CA . ARG A 1 177 ? 4.591 6.687 -14.447 1.00 83.00 177 ARG A CA 1
ATOM 1393 C C . ARG A 1 177 ? 4.567 6.683 -12.919 1.00 83.00 177 ARG A C 1
ATOM 1395 O O . ARG A 1 177 ? 4.745 5.631 -12.315 1.00 83.00 177 ARG A O 1
ATOM 1402 N N . HIS A 1 178 ? 4.265 7.825 -12.304 1.00 77.88 178 HIS A N 1
ATOM 1403 C CA . HIS A 1 178 ? 4.150 7.926 -10.848 1.00 77.88 178 HIS A CA 1
ATOM 1404 C C . HIS A 1 178 ? 3.030 7.044 -10.288 1.00 77.88 178 HIS A C 1
ATOM 1406 O O . HIS A 1 178 ? 3.248 6.273 -9.356 1.00 77.88 178 HIS A O 1
ATOM 1412 N N . ALA A 1 179 ? 1.852 7.072 -10.919 1.00 79.56 179 ALA A N 1
ATOM 1413 C CA . ALA A 1 179 ? 0.736 6.213 -10.534 1.00 79.56 179 ALA A CA 1
ATOM 1414 C C . ALA A 1 179 ? 1.100 4.724 -10.660 1.00 79.56 179 ALA A C 1
ATOM 1416 O O . ALA A 1 179 ? 0.734 3.925 -9.796 1.00 79.56 179 ALA A O 1
ATOM 1417 N N . ALA A 1 180 ? 1.868 4.351 -11.691 1.00 85.50 180 ALA A N 1
ATOM 1418 C CA . ALA A 1 180 ? 2.385 2.994 -11.827 1.00 85.50 180 ALA A CA 1
ATOM 1419 C C . ALA A 1 180 ? 3.362 2.624 -10.699 1.00 85.50 180 ALA A C 1
ATOM 1421 O O . ALA A 1 180 ? 3.229 1.548 -10.119 1.00 85.50 180 ALA A O 1
ATOM 1422 N N . GLY A 1 181 ? 4.276 3.529 -10.333 1.00 85.56 181 GLY A N 1
ATOM 1423 C CA . GLY A 1 181 ? 5.180 3.362 -9.191 1.00 85.56 181 GLY A CA 1
ATOM 1424 C C . GLY A 1 181 ? 4.430 3.123 -7.877 1.00 85.56 181 GLY A C 1
ATOM 1425 O O . GLY A 1 181 ? 4.717 2.174 -7.146 1.00 85.56 181 GLY A O 1
ATOM 1426 N N . ARG A 1 182 ? 3.365 3.893 -7.612 1.00 84.50 182 ARG A N 1
ATOM 1427 C CA . ARG A 1 182 ? 2.493 3.669 -6.442 1.00 84.50 182 ARG A CA 1
ATOM 1428 C C . ARG A 1 182 ? 1.777 2.320 -6.492 1.00 84.50 182 ARG A C 1
ATOM 1430 O O . ARG A 1 182 ? 1.667 1.656 -5.463 1.00 84.50 182 ARG A O 1
ATOM 1437 N N . CYS A 1 183 ? 1.353 1.869 -7.670 1.00 87.69 183 CYS A N 1
ATOM 1438 C CA . CYS A 1 183 ? 0.782 0.532 -7.832 1.00 87.69 183 CYS A CA 1
ATOM 1439 C C . CYS A 1 183 ? 1.809 -0.578 -7.537 1.00 87.69 183 CYS A C 1
ATOM 1441 O O . CYS A 1 183 ? 1.471 -1.555 -6.874 1.00 87.69 183 CYS A O 1
ATOM 1443 N N . PHE A 1 184 ? 3.070 -0.422 -7.950 1.00 90.06 184 PHE A N 1
ATOM 1444 C CA . PHE A 1 184 ? 4.148 -1.362 -7.618 1.00 90.06 184 PHE A CA 1
ATOM 1445 C C . PHE A 1 184 ? 4.466 -1.411 -6.115 1.00 90.06 184 PHE A C 1
ATOM 1447 O O . PHE A 1 1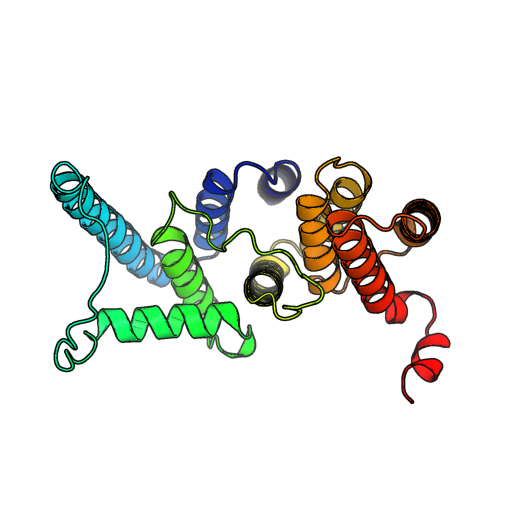84 ? 4.698 -2.492 -5.561 1.00 90.06 184 PHE A O 1
ATOM 1454 N N . GLN A 1 185 ? 4.412 -0.263 -5.432 1.00 87.31 185 GLN A N 1
ATOM 1455 C CA . GLN A 1 185 ? 4.551 -0.181 -3.972 1.00 87.31 185 GLN A CA 1
ATOM 1456 C C . GLN A 1 185 ? 3.417 -0.938 -3.262 1.00 87.31 185 GLN A C 1
ATOM 1458 O O . GLN A 1 185 ? 3.680 -1.753 -2.376 1.00 87.31 185 GLN A O 1
ATOM 1463 N N . ILE A 1 186 ? 2.168 -0.746 -3.706 1.00 88.88 186 ILE A N 1
ATOM 1464 C CA . ILE A 1 186 ? 1.000 -1.500 -3.222 1.00 88.88 186 ILE A CA 1
ATOM 1465 C C . ILE A 1 186 ? 1.223 -3.006 -3.404 1.00 88.88 186 ILE A C 1
ATOM 1467 O O . ILE A 1 186 ? 1.104 -3.760 -2.441 1.00 88.88 186 ILE A O 1
ATOM 1471 N N . VAL A 1 187 ? 1.598 -3.453 -4.606 1.00 90.19 187 VAL A N 1
ATOM 1472 C CA . VAL A 1 187 ? 1.831 -4.878 -4.901 1.00 90.19 187 VAL A CA 1
ATOM 1473 C C . VAL A 1 187 ? 2.875 -5.476 -3.965 1.00 90.19 187 VAL A C 1
ATOM 1475 O O . VAL A 1 187 ? 2.631 -6.522 -3.365 1.00 90.19 187 VAL A O 1
ATOM 1478 N N . SER A 1 188 ? 3.998 -4.781 -3.789 1.00 90.56 188 SER A N 1
ATOM 1479 C CA . SER A 1 188 ? 5.091 -5.230 -2.923 1.00 90.56 188 SER A CA 1
ATOM 1480 C C . SER A 1 188 ? 4.669 -5.323 -1.453 1.00 90.56 188 SER A C 1
ATOM 1482 O O . SER A 1 188 ? 5.110 -6.221 -0.743 1.00 90.56 188 SER A O 1
ATOM 1484 N N . SER A 1 189 ? 3.784 -4.433 -0.995 1.00 90.31 189 SER A N 1
ATOM 1485 C CA . SER A 1 189 ? 3.306 -4.410 0.395 1.00 90.31 189 SER A CA 1
ATOM 1486 C C . SER A 1 189 ? 2.310 -5.524 0.746 1.00 90.31 189 SER A C 1
ATOM 1488 O O . SER A 1 189 ? 2.166 -5.865 1.918 1.00 90.31 189 SER A O 1
ATOM 1490 N N . LEU A 1 190 ? 1.638 -6.102 -0.256 1.00 90.50 190 LEU A N 1
ATOM 1491 C CA . LEU A 1 190 ? 0.631 -7.154 -0.073 1.00 90.50 190 LEU A CA 1
ATOM 1492 C C . LEU A 1 190 ? 1.239 -8.562 0.020 1.00 90.50 190 LEU A C 1
ATOM 1494 O O . LEU A 1 190 ? 0.525 -9.510 0.357 1.00 90.50 190 LEU A O 1
ATOM 1498 N N . CYS A 1 191 ? 2.535 -8.705 -0.286 1.00 86.56 191 CYS A N 1
ATOM 1499 C CA . CYS A 1 191 ? 3.286 -9.964 -0.220 1.00 86.56 191 CYS A CA 1
ATOM 1500 C C . CYS A 1 191 ? 2.603 -11.133 -0.962 1.00 86.56 191 CYS A C 1
ATOM 1502 O O . CYS A 1 191 ? 2.654 -12.280 -0.515 1.00 86.56 191 CYS A O 1
ATOM 1504 N N . GLN A 1 192 ? 1.917 -10.843 -2.073 1.00 88.81 192 GLN A N 1
ATOM 1505 C CA . GLN A 1 192 ? 1.257 -11.854 -2.898 1.00 88.81 192 GLN A CA 1
ATOM 1506 C C . GLN A 1 192 ? 2.135 -12.244 -4.089 1.00 88.81 192 GLN A C 1
ATOM 1508 O O . GLN A 1 192 ? 2.758 -11.367 -4.686 1.00 88.81 192 GLN A O 1
ATOM 1513 N N . PRO A 1 193 ? 2.134 -13.522 -4.508 1.00 84.00 193 PRO A N 1
ATOM 1514 C CA . PRO A 1 193 ? 2.909 -13.974 -5.657 1.00 84.00 193 PRO A CA 1
ATOM 1515 C C . PRO A 1 193 ? 2.363 -13.364 -6.961 1.00 84.00 193 PRO A C 1
ATOM 1517 O O . PRO A 1 193 ? 1.258 -13.716 -7.384 1.00 84.00 193 PRO A O 1
ATOM 1520 N N . PRO A 1 194 ? 3.121 -12.519 -7.683 1.00 79.25 194 PRO A N 1
ATOM 1521 C CA . PRO A 1 194 ? 2.633 -11.886 -8.906 1.00 79.25 194 PRO A CA 1
ATOM 1522 C C . PRO A 1 194 ? 2.919 -12.732 -10.155 1.00 79.25 194 PRO A C 1
ATOM 1524 O O . PRO A 1 194 ? 2.995 -12.190 -11.251 1.00 79.25 194 PRO A O 1
ATOM 1527 N N . GLY A 1 195 ? 3.076 -14.055 -10.016 1.00 79.19 195 GLY A N 1
ATOM 1528 C CA . GLY A 1 195 ? 3.669 -14.951 -11.022 1.00 79.19 195 GLY A CA 1
ATOM 1529 C C . GLY A 1 195 ? 3.181 -14.761 -12.465 1.00 79.19 195 GLY A C 1
ATOM 1530 O O . GLY A 1 195 ? 3.996 -14.722 -13.383 1.00 79.19 195 GLY A O 1
ATOM 1531 N N . ALA A 1 196 ? 1.875 -14.564 -12.671 1.00 86.50 196 ALA A N 1
ATOM 1532 C CA . ALA A 1 196 ? 1.290 -14.347 -14.000 1.00 86.50 196 ALA A CA 1
ATOM 1533 C C . ALA A 1 196 ? 1.748 -13.044 -14.691 1.00 86.50 196 ALA A C 1
ATOM 1535 O O . ALA A 1 196 ? 1.693 -12.939 -15.913 1.00 86.50 196 ALA A O 1
ATOM 1536 N N . TRP A 1 197 ? 2.208 -12.058 -13.923 1.00 90.44 197 TRP A N 1
ATOM 1537 C CA . TRP A 1 197 ? 2.582 -10.728 -14.401 1.00 90.44 197 TRP A CA 1
ATOM 1538 C C . TRP A 1 197 ? 4.081 -10.552 -14.636 1.00 90.44 197 TRP A C 1
ATOM 1540 O O . TRP A 1 197 ? 4.493 -9.552 -15.222 1.00 90.44 197 TRP A O 1
ATOM 1550 N N . ILE A 1 198 ? 4.906 -11.501 -14.194 1.00 90.31 198 ILE A N 1
ATOM 1551 C CA . ILE A 1 198 ? 6.367 -11.387 -14.263 1.00 90.31 198 ILE A CA 1
ATOM 1552 C C . ILE A 1 198 ? 6.879 -11.249 -15.705 1.00 90.31 198 ILE A C 1
ATOM 1554 O O . ILE A 1 198 ? 7.705 -10.367 -15.937 1.00 90.31 198 ILE A O 1
ATOM 1558 N N . PRO A 1 199 ? 6.376 -12.010 -16.699 1.00 91.50 199 PRO A N 1
ATOM 1559 C CA . PRO A 1 199 ? 6.764 -11.792 -18.092 1.00 91.50 199 PRO A CA 1
ATOM 1560 C C . PRO A 1 199 ? 6.481 -10.360 -18.567 1.00 91.50 199 PRO A C 1
ATOM 1562 O O . PRO A 1 199 ? 7.317 -9.754 -19.233 1.00 91.50 199 PRO A O 1
ATOM 1565 N N . SER A 1 200 ? 5.339 -9.790 -18.170 1.00 93.56 200 SER A N 1
ATOM 1566 C CA . SER A 1 200 ? 4.948 -8.421 -18.522 1.00 93.56 200 SER A CA 1
ATOM 1567 C C . SER A 1 200 ? 5.823 -7.369 -17.839 1.00 93.56 200 SER A C 1
ATOM 1569 O O . SER A 1 200 ? 6.196 -6.383 -18.472 1.00 93.56 200 SER A O 1
ATOM 1571 N N . LEU A 1 201 ? 6.186 -7.588 -16.569 1.00 92.25 201 LEU A N 1
ATOM 1572 C CA . LEU A 1 201 ? 7.138 -6.740 -15.847 1.00 92.25 201 LEU A CA 1
ATOM 1573 C C . LEU A 1 201 ? 8.502 -6.728 -16.543 1.00 92.25 201 LEU A C 1
ATOM 1575 O O . LEU A 1 201 ? 9.047 -5.660 -16.802 1.00 92.25 201 LEU A O 1
ATOM 1579 N N . ILE A 1 202 ? 9.033 -7.904 -16.888 1.00 92.06 202 ILE A N 1
ATOM 1580 C CA . ILE A 1 202 ? 10.332 -8.026 -17.559 1.00 92.06 202 ILE A CA 1
ATOM 1581 C C . ILE A 1 202 ? 10.292 -7.381 -18.948 1.00 92.06 202 ILE A C 1
ATOM 1583 O O . ILE A 1 202 ? 11.211 -6.638 -19.281 1.00 92.06 202 ILE A O 1
ATOM 1587 N N . SER A 1 203 ? 9.236 -7.610 -19.739 1.00 93.88 203 SER A N 1
ATOM 1588 C CA . SER A 1 203 ? 9.083 -6.967 -21.056 1.00 93.88 203 SER A CA 1
ATOM 1589 C C . SER A 1 203 ? 9.160 -5.451 -20.927 1.00 93.88 203 SER A C 1
ATOM 1591 O O . SER A 1 203 ? 9.954 -4.801 -21.603 1.00 93.88 203 SER A O 1
ATOM 1593 N N . ARG A 1 204 ? 8.412 -4.891 -19.972 1.00 92.62 204 ARG A N 1
ATOM 1594 C CA . ARG A 1 204 ? 8.393 -3.449 -19.750 1.00 92.62 204 ARG A CA 1
ATOM 1595 C C . ARG A 1 204 ? 9.715 -2.897 -19.230 1.00 92.62 204 ARG A C 1
ATOM 1597 O O . ARG A 1 204 ? 10.107 -1.798 -19.614 1.00 92.62 204 ARG A O 1
ATOM 1604 N N . LEU A 1 205 ? 10.413 -3.647 -18.381 1.00 92.81 205 LEU A N 1
ATOM 1605 C CA . LEU A 1 205 ? 11.757 -3.283 -17.947 1.00 92.81 205 LEU A CA 1
ATOM 1606 C C . LEU A 1 205 ? 12.705 -3.184 -19.144 1.00 92.81 205 LEU A C 1
ATOM 1608 O O . LEU A 1 205 ? 13.410 -2.192 -19.275 1.00 92.81 205 LEU A O 1
ATOM 1612 N N . VAL A 1 206 ? 12.701 -4.181 -20.032 1.00 93.25 206 VAL A N 1
ATOM 1613 C CA . VAL A 1 206 ? 13.555 -4.189 -21.229 1.00 93.25 206 VAL A CA 1
ATOM 1614 C C . VAL A 1 206 ? 13.217 -3.025 -22.163 1.00 93.25 206 VAL A C 1
ATOM 1616 O O . VAL A 1 206 ? 14.127 -2.390 -22.689 1.00 93.25 206 VAL A O 1
ATOM 1619 N N . GLU A 1 207 ? 11.930 -2.712 -22.329 1.00 91.50 207 GLU A N 1
ATOM 1620 C CA . GLU A 1 207 ? 11.463 -1.577 -23.137 1.00 91.50 207 GLU A CA 1
ATOM 1621 C C . GLU A 1 207 ? 11.938 -0.223 -22.582 1.00 91.50 207 GLU A C 1
ATOM 1623 O O . GLU A 1 207 ? 12.295 0.659 -23.358 1.00 91.50 207 GLU A O 1
ATOM 1628 N N . THR A 1 208 ? 11.979 -0.062 -21.255 1.00 90.88 208 THR A N 1
ATOM 1629 C CA . THR A 1 208 ? 12.217 1.238 -20.596 1.00 90.88 208 THR A CA 1
ATOM 1630 C C . THR A 1 208 ? 13.639 1.436 -20.061 1.00 90.88 208 THR A C 1
ATOM 1632 O O . THR A 1 208 ? 14.047 2.571 -19.822 1.00 90.88 208 THR A O 1
ATOM 1635 N N . ALA A 1 209 ? 14.439 0.374 -19.913 1.00 85.50 209 ALA A N 1
ATOM 1636 C CA . ALA A 1 209 ? 15.778 0.438 -19.312 1.00 85.50 209 ALA A CA 1
ATOM 1637 C C . ALA A 1 209 ? 16.781 1.311 -20.092 1.00 85.50 209 ALA A C 1
ATOM 1639 O O . ALA A 1 209 ? 17.759 1.782 -19.514 1.00 85.50 209 ALA A O 1
ATOM 1640 N N . GLY A 1 210 ? 16.555 1.527 -21.392 1.00 85.94 210 GLY A N 1
ATOM 1641 C CA . GLY A 1 210 ? 17.402 2.382 -22.231 1.00 85.94 210 GLY A CA 1
ATOM 1642 C C . GLY A 1 210 ? 17.078 3.879 -22.158 1.00 85.94 210 GLY A C 1
ATOM 1643 O O . GLY A 1 210 ? 17.837 4.688 -22.689 1.00 85.94 210 GLY A O 1
ATOM 1644 N N . GLU A 1 211 ? 15.965 4.269 -21.532 1.00 89.00 211 GLU A N 1
ATOM 1645 C CA . GLU A 1 211 ? 15.517 5.663 -21.483 1.00 89.00 211 GLU A CA 1
ATOM 1646 C C . GLU A 1 211 ? 16.239 6.444 -20.375 1.00 89.00 211 GLU A C 1
ATOM 1648 O O . GLU A 1 211 ? 16.141 6.114 -19.197 1.00 89.00 211 GLU A O 1
ATOM 1653 N N . THR A 1 212 ? 16.928 7.537 -20.716 1.00 83.44 212 THR A N 1
ATOM 1654 C CA . THR A 1 212 ? 17.727 8.323 -19.752 1.00 83.44 212 THR A CA 1
ATOM 1655 C C . THR A 1 212 ? 16.952 9.443 -19.050 1.00 83.44 212 THR A C 1
ATOM 1657 O O . THR A 1 212 ? 17.545 10.233 -18.318 1.00 83.44 212 THR A O 1
ATOM 1660 N N . HIS A 1 213 ? 15.646 9.569 -19.295 1.00 85.75 213 HIS A N 1
ATOM 1661 C CA . HIS A 1 213 ? 14.817 10.593 -18.656 1.00 85.75 213 HIS A CA 1
ATOM 1662 C C . HIS A 1 213 ? 14.622 10.289 -17.165 1.00 85.75 213 HIS A C 1
ATOM 1664 O O . HIS A 1 213 ? 14.315 9.154 -16.807 1.00 85.75 213 HIS A O 1
ATOM 1670 N N . GLU A 1 214 ? 14.750 11.307 -16.308 1.00 78.19 214 GLU A N 1
ATOM 1671 C CA . GLU A 1 214 ? 14.684 11.168 -14.842 1.00 78.19 214 GLU A CA 1
ATOM 1672 C C . GLU A 1 214 ? 13.393 10.473 -14.373 1.00 78.19 214 GLU A C 1
ATOM 1674 O O . GLU A 1 214 ? 13.465 9.457 -13.683 1.00 78.19 214 GLU A O 1
ATOM 1679 N N . ASP A 1 215 ? 12.229 10.905 -14.871 1.00 75.25 215 ASP A N 1
ATOM 1680 C CA . ASP A 1 215 ? 10.923 10.288 -14.568 1.00 75.25 215 ASP A CA 1
ATOM 1681 C C . ASP A 1 215 ? 10.843 8.810 -14.973 1.00 75.25 215 ASP A C 1
ATOM 1683 O O . ASP A 1 215 ? 10.091 8.019 -14.398 1.00 75.25 215 ASP A O 1
ATOM 1687 N N . THR A 1 216 ? 11.602 8.423 -16.000 1.00 84.94 216 THR A N 1
ATOM 1688 C CA . THR A 1 216 ? 11.638 7.032 -16.459 1.00 84.94 216 THR A CA 1
ATOM 1689 C C . THR A 1 216 ? 12.568 6.197 -15.597 1.00 84.94 216 THR A C 1
ATOM 1691 O O . THR A 1 216 ? 12.251 5.052 -15.299 1.00 84.94 216 THR A O 1
ATOM 1694 N N . GLN A 1 217 ? 13.668 6.771 -15.115 1.00 86.38 217 GLN A N 1
ATOM 1695 C CA . GLN A 1 217 ? 14.569 6.092 -14.187 1.00 86.38 217 GLN A CA 1
ATOM 1696 C C . GLN A 1 217 ? 13.907 5.832 -12.827 1.00 86.38 217 GLN A C 1
ATOM 1698 O O . GLN A 1 217 ? 14.086 4.749 -12.263 1.00 86.38 217 GLN A O 1
ATOM 1703 N N . ALA A 1 218 ? 13.078 6.759 -12.334 1.00 83.81 218 ALA A N 1
ATOM 1704 C CA . ALA A 1 218 ? 12.250 6.526 -11.148 1.00 83.81 218 ALA A CA 1
ATOM 1705 C C . ALA A 1 218 ? 11.282 5.345 -11.362 1.00 83.81 218 ALA A C 1
ATOM 1707 O O . ALA A 1 218 ? 11.251 4.411 -10.563 1.00 83.81 218 ALA A O 1
ATOM 1708 N N . TYR A 1 219 ? 10.585 5.319 -12.503 1.00 87.50 219 TYR A N 1
ATOM 1709 C CA . TYR A 1 219 ? 9.703 4.212 -12.884 1.00 87.50 219 TYR A CA 1
ATOM 1710 C C . TYR A 1 219 ? 10.428 2.861 -12.998 1.00 87.50 219 TYR A C 1
ATOM 1712 O O . TYR A 1 219 ? 9.953 1.855 -12.471 1.00 87.50 219 TYR A O 1
ATOM 1720 N N . VAL A 1 220 ? 11.586 2.830 -13.666 1.00 90.75 220 VAL A N 1
ATOM 1721 C CA . VAL A 1 220 ? 12.428 1.630 -13.804 1.00 90.75 220 VAL A CA 1
ATOM 1722 C C . VAL A 1 220 ? 12.872 1.130 -12.431 1.00 90.75 220 VAL A C 1
ATOM 1724 O O . VAL A 1 220 ? 12.858 -0.075 -12.185 1.00 90.75 220 VAL A O 1
ATOM 1727 N N . THR A 1 221 ? 13.210 2.043 -11.519 1.00 89.06 221 THR A N 1
ATOM 1728 C CA . THR A 1 221 ? 13.576 1.705 -10.140 1.00 89.06 221 THR A CA 1
ATOM 1729 C C . THR A 1 221 ? 12.405 1.062 -9.396 1.00 89.06 221 THR A C 1
ATOM 1731 O O . THR A 1 221 ? 12.577 -0.013 -8.824 1.00 89.06 221 THR A O 1
ATOM 1734 N N . ASP A 1 222 ? 11.205 1.648 -9.450 1.00 89.19 222 ASP A N 1
ATOM 1735 C CA . ASP A 1 222 ? 10.008 1.064 -8.824 1.00 89.19 222 ASP A CA 1
ATOM 1736 C C . ASP A 1 222 ? 9.656 -0.313 -9.418 1.00 89.19 222 ASP A C 1
ATOM 1738 O O . ASP A 1 222 ? 9.285 -1.239 -8.691 1.00 89.19 222 ASP A O 1
ATOM 1742 N N . LEU A 1 223 ? 9.819 -0.481 -10.734 1.00 91.88 223 LEU A N 1
ATOM 1743 C CA . LEU A 1 223 ? 9.600 -1.753 -11.423 1.00 91.88 223 LEU A CA 1
ATOM 1744 C C . LEU A 1 223 ? 10.607 -2.817 -10.954 1.00 91.88 223 LEU A C 1
ATOM 1746 O O . LEU A 1 223 ? 10.214 -3.935 -10.615 1.00 91.88 223 LEU A O 1
ATOM 1750 N N . LEU A 1 224 ? 11.896 -2.470 -10.878 1.00 91.62 224 LEU A N 1
ATOM 1751 C CA . LEU A 1 224 ? 12.944 -3.352 -10.357 1.00 91.62 224 LEU A CA 1
ATOM 1752 C C . LEU A 1 224 ? 12.689 -3.745 -8.899 1.00 91.62 224 LEU A C 1
ATOM 1754 O O . LEU A 1 224 ? 12.835 -4.917 -8.555 1.00 91.62 224 LEU A O 1
ATOM 1758 N N . LEU A 1 225 ? 12.268 -2.800 -8.055 1.00 90.25 225 LEU A N 1
ATOM 1759 C CA . LEU A 1 225 ? 11.898 -3.075 -6.665 1.00 90.25 225 LEU A CA 1
ATOM 1760 C C . LEU A 1 225 ? 10.698 -4.026 -6.575 1.00 90.25 225 LEU A C 1
ATOM 1762 O O . LEU A 1 225 ? 10.710 -4.939 -5.750 1.00 90.25 225 LEU A O 1
ATOM 1766 N N . CYS A 1 226 ? 9.704 -3.876 -7.454 1.00 91.56 226 CYS A N 1
ATOM 1767 C CA . CYS A 1 226 ? 8.577 -4.805 -7.552 1.00 91.56 226 CYS A CA 1
ATOM 1768 C C . CYS A 1 226 ? 9.014 -6.210 -7.987 1.00 91.56 226 CYS A C 1
ATOM 1770 O O . CYS A 1 226 ? 8.535 -7.213 -7.461 1.00 91.56 226 CYS A O 1
ATOM 1772 N N . LEU A 1 227 ? 9.927 -6.317 -8.954 1.00 90.38 227 LEU A N 1
ATOM 1773 C CA . LEU A 1 227 ? 10.481 -7.609 -9.367 1.00 90.38 227 LEU A CA 1
ATOM 1774 C C . LEU A 1 227 ? 11.295 -8.255 -8.241 1.00 90.38 227 LEU A C 1
ATOM 1776 O O . LEU A 1 227 ? 11.171 -9.457 -8.009 1.00 90.38 227 LEU A O 1
ATOM 1780 N N . LEU A 1 228 ? 12.082 -7.461 -7.511 1.00 89.19 228 LEU A N 1
ATOM 1781 C CA . LEU A 1 228 ? 12.859 -7.928 -6.369 1.00 89.19 228 LEU A CA 1
ATOM 1782 C C . LEU A 1 228 ? 11.954 -8.431 -5.237 1.00 89.19 228 LEU A C 1
ATOM 1784 O O . LEU A 1 228 ? 12.195 -9.513 -4.707 1.00 89.19 228 LEU A O 1
ATOM 1788 N N . SER A 1 229 ? 10.879 -7.706 -4.910 1.00 87.81 229 SER A N 1
ATOM 1789 C CA . SER A 1 229 ? 9.894 -8.152 -3.912 1.00 87.81 229 SER A CA 1
ATOM 1790 C C . SER A 1 229 ? 9.163 -9.430 -4.340 1.00 87.81 229 SER A C 1
ATOM 1792 O O . SER A 1 229 ? 8.733 -10.214 -3.499 1.00 87.81 229 SER A O 1
ATOM 1794 N N . SER A 1 230 ? 9.099 -9.691 -5.648 1.00 84.75 230 SER A N 1
ATOM 1795 C CA . SER A 1 230 ? 8.522 -10.907 -6.228 1.00 84.75 230 SER A CA 1
ATOM 1796 C C . SER A 1 230 ? 9.470 -12.110 -6.222 1.00 84.75 230 SER A C 1
ATOM 1798 O O . SER A 1 230 ? 9.017 -13.243 -6.400 1.00 84.75 230 SER A O 1
ATOM 1800 N N . ALA A 1 231 ? 10.777 -11.899 -6.030 1.00 82.62 231 ALA A N 1
ATOM 1801 C CA . ALA A 1 231 ? 11.802 -12.941 -6.124 1.00 82.62 231 ALA A CA 1
ATOM 1802 C C . ALA A 1 231 ? 11.556 -14.175 -5.229 1.00 82.62 231 ALA A C 1
ATOM 1804 O O . ALA A 1 231 ? 11.728 -15.291 -5.728 1.00 82.62 231 ALA A O 1
ATOM 1805 N N . PRO A 1 232 ? 11.077 -14.046 -3.972 1.00 80.62 232 PRO A N 1
ATOM 1806 C CA . PRO A 1 232 ? 10.755 -15.204 -3.131 1.00 80.62 232 PRO A CA 1
ATOM 1807 C C . PRO A 1 232 ? 9.683 -16.131 -3.728 1.00 80.62 232 PRO A C 1
ATOM 1809 O O . PRO A 1 232 ? 9.608 -17.305 -3.374 1.00 80.62 232 PRO A O 1
ATOM 1812 N N . HIS A 1 233 ? 8.857 -15.619 -4.644 1.00 73.81 233 HIS A N 1
ATOM 1813 C CA . HIS A 1 233 ? 7.762 -16.355 -5.276 1.00 73.81 233 HIS A CA 1
ATOM 1814 C C . HIS A 1 233 ? 8.152 -17.017 -6.606 1.00 73.81 233 HIS A C 1
ATOM 1816 O O . HIS A 1 233 ? 7.372 -17.798 -7.148 1.00 73.81 233 HIS A O 1
ATOM 1822 N N . LEU A 1 234 ? 9.336 -16.706 -7.143 1.00 68.19 234 LEU A N 1
ATOM 1823 C CA . LEU A 1 234 ? 9.782 -17.157 -8.462 1.00 68.19 234 LEU A CA 1
ATOM 1824 C C . LEU A 1 234 ? 10.392 -18.566 -8.461 1.00 68.19 234 LEU A C 1
ATOM 1826 O O . LEU A 1 234 ? 10.279 -19.266 -9.464 1.00 68.19 234 LEU A O 1
ATOM 1830 N N . ASN A 1 235 ? 11.016 -18.996 -7.357 1.00 58.00 235 ASN A N 1
ATOM 1831 C CA . ASN A 1 235 ? 11.497 -20.367 -7.141 1.00 58.00 235 ASN A CA 1
ATOM 1832 C C . ASN A 1 235 ? 12.010 -20.520 -5.689 1.00 58.00 235 ASN A C 1
ATOM 1834 O O . ASN A 1 235 ? 12.836 -19.696 -5.290 1.00 58.00 235 ASN A O 1
ATOM 1838 N N . PRO A 1 236 ? 11.662 -21.569 -4.915 1.00 54.16 236 PRO A N 1
ATOM 1839 C CA . PRO A 1 236 ? 12.286 -21.818 -3.605 1.00 54.16 236 PRO A CA 1
ATOM 1840 C C . PRO A 1 236 ? 13.816 -22.009 -3.663 1.00 54.16 236 PRO A C 1
ATOM 1842 O O . PRO A 1 236 ? 14.490 -21.866 -2.647 1.00 54.16 236 PRO A O 1
ATOM 1845 N N . VAL A 1 237 ? 14.386 -22.295 -4.841 1.00 44.81 237 VAL A N 1
ATOM 1846 C CA . VAL A 1 237 ? 15.841 -22.430 -5.046 1.00 44.81 237 VAL A CA 1
ATOM 1847 C C . VAL A 1 237 ? 16.547 -21.068 -5.196 1.00 44.81 237 VAL A C 1
ATOM 1849 O O . VAL A 1 237 ? 17.713 -20.940 -4.829 1.00 44.81 237 VAL A O 1
ATOM 1852 N N . CYS A 1 238 ? 15.854 -20.019 -5.664 1.00 43.59 238 CYS A N 1
ATOM 1853 C CA . CYS A 1 238 ? 16.431 -18.671 -5.800 1.00 43.59 238 CYS A CA 1
ATOM 1854 C C . CYS A 1 238 ? 16.553 -17.930 -4.464 1.00 43.59 238 CYS A C 1
ATOM 1856 O O . CYS A 1 238 ? 17.422 -17.071 -4.332 1.00 43.59 238 CYS A O 1
ATOM 1858 N N . SER A 1 239 ? 15.756 -18.295 -3.456 1.00 40.72 239 SER A N 1
ATOM 1859 C CA . SER A 1 239 ? 15.849 -17.735 -2.101 1.00 40.72 239 SER A CA 1
ATOM 1860 C C . SER A 1 239 ? 17.235 -17.948 -1.469 1.00 40.72 239 SER A C 1
ATOM 1862 O O . SER A 1 239 ? 17.688 -17.131 -0.674 1.00 40.72 239 SER A O 1
ATOM 1864 N N . ILE A 1 240 ? 17.950 -19.006 -1.870 1.00 43.44 240 ILE A N 1
ATOM 1865 C CA . ILE A 1 240 ? 19.305 -19.319 -1.385 1.00 43.44 240 ILE A CA 1
ATOM 1866 C C . ILE A 1 240 ? 20.365 -18.404 -2.029 1.00 43.44 240 ILE A C 1
ATOM 1868 O O . ILE A 1 240 ? 21.380 -18.110 -1.406 1.00 43.44 240 ILE A O 1
ATOM 1872 N N . LEU A 1 241 ? 20.129 -17.901 -3.246 1.00 44.06 241 LEU A N 1
ATOM 1873 C CA . LEU A 1 241 ? 21.095 -17.069 -3.979 1.00 44.06 241 LEU A CA 1
ATOM 1874 C C . LEU A 1 241 ? 21.091 -15.591 -3.559 1.00 44.06 241 LEU A C 1
ATOM 1876 O O . LEU A 1 241 ? 22.079 -14.908 -3.800 1.00 44.06 241 LEU A O 1
ATOM 1880 N N . PHE A 1 242 ? 20.030 -15.112 -2.904 1.00 42.47 242 PHE A N 1
ATOM 1881 C CA . PHE A 1 242 ? 19.926 -13.732 -2.398 1.00 42.47 242 PHE A CA 1
ATOM 1882 C C . PHE A 1 242 ? 20.135 -13.608 -0.877 1.00 42.47 242 PHE A C 1
ATOM 1884 O O . PHE A 1 242 ? 19.876 -12.552 -0.309 1.00 42.47 242 PHE A O 1
ATOM 1891 N N . THR A 1 243 ? 20.616 -14.669 -0.215 1.00 37.78 243 THR A N 1
ATOM 1892 C CA . THR A 1 243 ? 20.978 -14.654 1.220 1.00 37.78 243 THR A CA 1
ATOM 1893 C C . THR A 1 243 ? 22.498 -14.503 1.442 1.00 37.78 243 THR A C 1
ATOM 1895 O O . THR A 1 243 ? 23.018 -14.939 2.465 1.00 37.78 243 THR A O 1
ATOM 1898 N N . PHE A 1 244 ? 23.230 -13.894 0.503 1.00 38.06 244 PHE A N 1
ATOM 1899 C CA . PHE A 1 244 ? 24.646 -13.535 0.675 1.00 38.06 244 PHE A CA 1
ATOM 1900 C C . PHE A 1 244 ? 24.867 -12.038 0.482 1.00 38.06 244 PHE A C 1
ATOM 1902 O O . PHE A 1 244 ? 24.352 -11.500 -0.523 1.00 38.06 244 PHE A O 1
#

InterPro domains:
  IPR039867 Protein furry/Tao3/Mor2 [PTHR12295] (101-242)

Organism: Necator americanus (NCBI:txid51031)